Protein AF-A0A5C6ACJ6-F1 (afdb_monomer_lite)

Organism: NCBI:txid2528001

Sequence (221 aa):
MSLFIETIAVAALLLGWCGLSQVTPPEGSFVATVALGAVTLGAAMLMRQDRVVEANRRLHAGQWWGLDAALRRAATPFALGGGVALVIWSLARASVAAKLGGAGSLLVLLVVIAMAIKFVAETYLYAQIGGEASPRQTSAQQLVGPLAGWSKLRYVLGTFGGVILPLGAQLLAGGAKNIPAVVDAGPPAVLAVAALVCLVPGELLERWLFWRTGGATISPS

Secondary structure (DSSP, 8-state):
-HHHHHHHHHHHHHHHHHHHTSSSPPTTHHHHHHHHHHHHHHHHHHHHHHHHHHHHHHHHTT-S-SHHHHHHHHHHHHHHHHHHHHHHHHHHHHTTT---HHHHHHHHHHHHHHHHHHHHHHHHHHTTTTSSS-HHHHHHHHHHTTTHHHHHHHHHHHHIIIIIHHHHHHHHHH-BTTBPPPS-SHHHHHHHHHHHHHHHHHHHHHHHHHHHHTSTT----

Foldseek 3Di:
DLLVLLLQLLLQQLLLVVQVPDPDRDPPSVVSSVVSVVSNVVSVVVVVVVLVVVLVVLVVLQAPDDPLVVLLVVLLSQLNSLLNNLLVLLVVCLVVLHFSPPSNVVSLVSLQVSLVSNVVSLVVLLVCCPPDDGNSNLLNCCCVPVVVVLNVLLVVLSCQLRHVLSVVLVCQRPNDPPGDHPSRSVVSSVSSVVSSVSNVVSSVSVVVSRVVSSPPPDDDD

pLDDT: mean 75.85, std 16.39, range [31.0, 96.75]

Radius of gyration: 19.35 Å; chains: 1; bounding box: 50×35×58 Å

Structure (mmCIF, N/CA/C/O backbone):
data_AF-A0A5C6ACJ6-F1
#
_entry.id   AF-A0A5C6ACJ6-F1
#
loop_
_atom_site.group_PDB
_atom_site.id
_atom_site.type_symbol
_atom_site.label_atom_id
_atom_site.label_alt_id
_atom_site.label_comp_id
_atom_site.label_asym_id
_atom_site.label_entity_id
_atom_site.label_seq_id
_atom_site.pdbx_PDB_ins_code
_atom_site.Cartn_x
_atom_site.Cartn_y
_atom_site.Cartn_z
_atom_site.occupancy
_atom_site.B_iso_or_equiv
_atom_site.auth_seq_id
_atom_site.auth_comp_id
_atom_site.auth_asym_id
_atom_site.auth_atom_id
_atom_site.pdbx_PDB_model_num
ATOM 1 N N . MET A 1 1 ? 5.197 14.193 10.246 1.00 49.59 1 MET A N 1
ATOM 2 C CA . MET A 1 1 ? 6.564 14.222 9.685 1.00 49.59 1 MET A CA 1
ATOM 3 C C . MET A 1 1 ? 7.162 12.821 9.545 1.00 49.59 1 MET A C 1
ATOM 5 O O . MET A 1 1 ? 7.658 12.545 8.463 1.00 49.59 1 MET A O 1
ATOM 9 N N . SER A 1 2 ? 7.027 11.914 10.533 1.00 68.94 2 SER A N 1
ATOM 10 C CA . SER A 1 2 ? 7.600 10.550 10.444 1.00 68.94 2 SER A CA 1
ATOM 11 C C . SER A 1 2 ? 7.176 9.784 9.186 1.00 68.94 2 SER A C 1
ATOM 13 O O . SER A 1 2 ? 8.035 9.432 8.394 1.00 68.94 2 SER A O 1
ATOM 15 N N . LEU A 1 3 ? 5.872 9.625 8.905 1.00 67.44 3 LEU A N 1
ATOM 16 C CA . LEU A 1 3 ? 5.414 8.775 7.787 1.00 67.44 3 LEU A CA 1
ATOM 17 C C . LEU A 1 3 ? 6.021 9.134 6.431 1.00 67.44 3 LEU A C 1
ATOM 19 O O . LEU A 1 3 ? 6.271 8.255 5.615 1.00 67.44 3 LEU A O 1
ATOM 23 N N . PHE A 1 4 ? 6.199 10.422 6.167 1.00 65.69 4 PHE A N 1
ATOM 24 C CA . PHE A 1 4 ? 6.751 10.871 4.898 1.00 65.69 4 PHE A CA 1
ATOM 25 C C . PHE A 1 4 ? 8.206 10.409 4.748 1.00 65.69 4 PHE A C 1
ATOM 27 O O . PHE A 1 4 ? 8.556 9.804 3.740 1.00 65.69 4 PHE A O 1
ATOM 34 N N . ILE A 1 5 ? 9.011 10.589 5.801 1.00 70.75 5 ILE A N 1
ATOM 35 C CA . ILE A 1 5 ? 10.400 10.112 5.877 1.00 70.75 5 ILE A CA 1
ATOM 36 C C . ILE A 1 5 ? 10.441 8.584 5.760 1.00 70.75 5 ILE A C 1
ATOM 38 O O . ILE A 1 5 ? 11.224 8.033 4.995 1.00 70.75 5 ILE A O 1
ATOM 42 N N . GLU A 1 6 ? 9.547 7.907 6.473 1.00 69.69 6 GLU A N 1
ATOM 43 C CA . GLU A 1 6 ? 9.389 6.455 6.465 1.00 69.69 6 GLU A CA 1
ATOM 44 C C . GLU A 1 6 ? 9.089 5.892 5.072 1.00 69.69 6 GLU A C 1
ATOM 46 O O . GLU A 1 6 ? 9.702 4.922 4.630 1.00 69.69 6 GLU A O 1
ATOM 51 N N . THR A 1 7 ? 8.148 6.526 4.380 1.00 72.88 7 THR A N 1
ATOM 52 C CA . THR A 1 7 ? 7.715 6.163 3.030 1.00 72.88 7 THR A CA 1
ATOM 53 C C . THR A 1 7 ? 8.846 6.364 2.033 1.00 72.88 7 THR A C 1
ATOM 55 O O . THR A 1 7 ? 9.123 5.466 1.240 1.00 72.88 7 THR A O 1
ATOM 58 N N . ILE A 1 8 ? 9.522 7.519 2.095 1.00 72.25 8 ILE A N 1
ATOM 59 C CA . ILE A 1 8 ? 10.667 7.819 1.233 1.00 72.25 8 ILE A CA 1
ATOM 60 C C . ILE A 1 8 ? 11.764 6.790 1.453 1.00 72.25 8 ILE A C 1
ATOM 62 O O . ILE A 1 8 ? 12.249 6.222 0.486 1.00 72.25 8 ILE A O 1
ATOM 66 N N . ALA A 1 9 ? 12.122 6.504 2.701 1.00 72.81 9 ALA A N 1
ATOM 67 C CA . ALA A 1 9 ? 13.188 5.563 3.001 1.00 72.81 9 ALA A CA 1
ATOM 68 C C . ALA A 1 9 ? 12.894 4.145 2.505 1.00 72.81 9 ALA A C 1
ATOM 70 O O . ALA A 1 9 ? 13.763 3.517 1.907 1.00 72.81 9 ALA A O 1
ATOM 71 N N . VAL A 1 10 ? 11.664 3.653 2.693 1.00 76.06 10 VAL A N 1
ATOM 72 C CA . VAL A 1 10 ? 11.261 2.351 2.147 1.00 76.06 10 VAL A CA 1
ATOM 73 C C . VAL A 1 10 ? 11.320 2.363 0.620 1.00 76.06 10 VAL A C 1
ATOM 75 O O . VAL A 1 10 ? 11.885 1.443 0.034 1.00 76.06 10 VAL A O 1
ATOM 78 N N . ALA A 1 11 ? 10.788 3.402 -0.032 1.00 73.31 11 ALA A N 1
ATOM 79 C CA . ALA A 1 11 ? 10.830 3.508 -1.489 1.00 73.31 11 ALA A CA 1
ATOM 80 C C . ALA A 1 11 ? 12.273 3.502 -2.014 1.00 73.31 11 ALA A C 1
ATOM 82 O O . ALA A 1 11 ? 12.603 2.793 -2.963 1.00 73.31 11 ALA A O 1
ATOM 83 N N . ALA A 1 12 ? 13.138 4.260 -1.349 1.00 70.25 12 ALA A N 1
ATOM 84 C CA . ALA A 1 12 ? 14.539 4.401 -1.680 1.00 70.25 12 ALA A CA 1
ATOM 85 C C . ALA A 1 12 ? 15.281 3.054 -1.532 1.00 70.25 12 ALA A C 1
ATOM 87 O O . ALA A 1 12 ? 15.967 2.629 -2.463 1.00 70.25 12 ALA A O 1
ATOM 88 N N . LEU A 1 13 ? 15.074 2.324 -0.428 1.00 74.62 13 LEU A N 1
ATOM 89 C CA . LEU A 1 13 ? 15.644 0.984 -0.235 1.00 74.62 13 LEU A CA 1
ATOM 90 C C . LEU A 1 13 ? 15.214 0.006 -1.324 1.00 74.62 13 LEU A C 1
ATOM 92 O O . LEU A 1 13 ? 16.044 -0.714 -1.877 1.00 74.62 13 LEU A O 1
ATOM 96 N N . LEU A 1 14 ? 13.920 -0.018 -1.638 1.00 74.06 14 LEU A N 1
ATOM 97 C CA . LEU A 1 14 ? 13.376 -0.931 -2.635 1.00 74.06 14 LEU A CA 1
ATOM 98 C C . LEU A 1 14 ? 13.932 -0.632 -4.032 1.00 74.06 14 LEU A C 1
ATOM 100 O O . LEU A 1 14 ? 14.296 -1.559 -4.754 1.00 74.06 14 LEU A O 1
ATOM 104 N N . LEU A 1 15 ? 14.064 0.645 -4.396 1.00 72.31 15 LEU A N 1
ATOM 105 C CA . LEU A 1 15 ? 14.683 1.054 -5.659 1.00 72.31 15 LEU A CA 1
ATOM 106 C C . LEU A 1 15 ? 16.177 0.718 -5.707 1.00 72.31 15 LEU A C 1
ATOM 108 O O . LEU A 1 15 ? 16.647 0.225 -6.732 1.00 72.31 15 LEU A O 1
ATOM 112 N N . GLY A 1 16 ? 16.907 0.914 -4.604 1.00 67.56 16 GLY A N 1
ATOM 113 C CA . GLY A 1 16 ? 18.305 0.495 -4.480 1.00 67.56 16 GLY A CA 1
ATOM 114 C C . GLY A 1 16 ? 18.472 -1.010 -4.702 1.00 67.56 16 GLY A C 1
ATOM 115 O O . GLY A 1 16 ? 19.307 -1.430 -5.499 1.00 67.56 16 GLY A O 1
ATOM 116 N N . TRP A 1 17 ? 17.608 -1.825 -4.089 1.00 69.94 17 TRP A N 1
ATOM 117 C CA . TRP A 1 17 ? 17.588 -3.276 -4.294 1.00 69.94 17 TRP A CA 1
ATOM 118 C C . TRP A 1 17 ? 17.296 -3.664 -5.751 1.00 69.94 17 TRP A C 1
ATOM 120 O O . TRP A 1 17 ? 17.970 -4.525 -6.319 1.00 69.94 17 TRP A O 1
ATOM 130 N N . CYS A 1 18 ? 16.328 -3.000 -6.391 1.00 69.38 18 CYS A N 1
ATOM 131 C CA . CYS A 1 18 ? 16.023 -3.228 -7.805 1.00 69.38 18 CYS A CA 1
ATOM 132 C C . CYS A 1 18 ? 17.217 -2.875 -8.708 1.00 69.38 18 CYS A C 1
ATOM 134 O O . CYS A 1 18 ? 17.521 -3.624 -9.637 1.00 69.38 18 CYS A O 1
ATOM 136 N N . GLY A 1 19 ? 17.925 -1.781 -8.413 1.00 63.41 19 GLY A N 1
ATOM 137 C CA . GLY A 1 19 ? 19.128 -1.363 -9.138 1.00 63.41 19 GLY A CA 1
ATOM 138 C C . GLY A 1 19 ? 20.296 -2.347 -9.008 1.00 63.41 19 GLY A C 1
ATOM 139 O O . GLY A 1 19 ? 20.943 -2.648 -10.007 1.00 63.41 19 GLY A O 1
ATOM 140 N N . LEU A 1 20 ? 20.522 -2.907 -7.813 1.00 57.44 20 LEU A N 1
ATOM 141 C CA . LEU A 1 20 ? 21.555 -3.927 -7.566 1.00 57.44 20 LEU A CA 1
ATOM 142 C C . LEU A 1 20 ? 21.306 -5.248 -8.304 1.00 57.44 20 LEU A C 1
ATOM 144 O O . LEU A 1 20 ? 22.248 -5.980 -8.590 1.00 57.44 20 LEU A O 1
ATOM 148 N N . SER A 1 21 ? 20.046 -5.566 -8.606 1.00 53.50 21 SER A N 1
ATOM 149 C CA . SER A 1 21 ? 19.673 -6.808 -9.295 1.00 53.50 21 SER A CA 1
ATOM 150 C C . SER A 1 21 ? 19.926 -6.798 -10.813 1.00 53.50 21 SER A C 1
ATOM 152 O O . SER A 1 21 ? 19.669 -7.798 -11.483 1.00 53.50 21 SER A O 1
ATOM 154 N N . GLN A 1 22 ? 20.423 -5.689 -11.377 1.00 55.44 22 GLN A N 1
ATOM 155 C CA . GLN A 1 22 ? 20.778 -5.585 -12.797 1.00 55.44 22 GLN A CA 1
ATOM 156 C C . GLN A 1 22 ? 22.250 -5.976 -13.024 1.00 55.44 22 GLN A C 1
ATOM 158 O O . GLN A 1 22 ? 23.140 -5.498 -12.328 1.00 55.44 22 GLN A O 1
ATOM 163 N N . VAL A 1 23 ? 22.508 -6.822 -14.031 1.00 44.72 23 VAL A N 1
ATOM 164 C CA . VAL A 1 23 ? 23.835 -7.401 -14.359 1.00 44.72 23 VAL A CA 1
ATOM 165 C C . VAL A 1 23 ? 24.868 -6.343 -14.795 1.00 44.72 23 VAL A C 1
ATOM 167 O O . VAL A 1 23 ? 26.068 -6.565 -14.673 1.00 44.72 23 VAL A O 1
ATOM 170 N N . THR A 1 24 ? 24.418 -5.165 -15.230 1.00 42.91 24 THR A N 1
ATOM 171 C CA . THR A 1 24 ? 25.260 -3.985 -15.479 1.00 42.91 24 THR A CA 1
ATOM 172 C C . THR A 1 24 ? 24.673 -2.787 -14.740 1.00 42.91 24 THR A C 1
ATOM 174 O O . THR A 1 24 ? 23.746 -2.150 -15.251 1.00 42.91 24 THR A O 1
ATOM 177 N N . PRO A 1 25 ? 25.153 -2.477 -13.528 1.00 43.19 25 PRO A N 1
ATOM 178 C CA . PRO A 1 25 ? 24.750 -1.251 -12.870 1.00 43.19 25 PRO A CA 1
ATOM 179 C C . PRO A 1 25 ? 25.272 -0.031 -13.656 1.00 43.19 25 PRO A C 1
ATOM 181 O O . PRO A 1 25 ? 26.411 -0.071 -14.122 1.00 43.19 25 PRO A O 1
ATOM 184 N N . PRO A 1 26 ? 24.502 1.067 -13.773 1.00 44.88 26 PRO A N 1
ATOM 185 C CA . PRO A 1 26 ? 25.051 2.329 -14.256 1.00 44.88 26 PRO A CA 1
ATOM 186 C C . PRO A 1 26 ? 26.207 2.765 -13.340 1.00 44.88 26 PRO A C 1
ATOM 188 O O . PRO A 1 26 ? 26.147 2.559 -12.120 1.00 44.88 26 PRO A O 1
ATOM 191 N N . GLU A 1 27 ? 27.262 3.348 -13.915 1.00 38.84 27 GLU A N 1
ATOM 192 C CA . GLU A 1 27 ? 28.394 3.890 -13.155 1.00 38.84 27 GLU A CA 1
ATOM 193 C C . GLU A 1 27 ? 27.874 4.833 -12.049 1.00 38.84 27 GLU A C 1
ATOM 195 O O . GLU A 1 27 ? 27.122 5.768 -12.316 1.00 38.84 27 GLU A O 1
ATOM 200 N N . GLY A 1 28 ? 28.205 4.533 -10.784 1.00 44.12 28 GLY A N 1
ATOM 201 C CA . GLY A 1 28 ? 27.700 5.250 -9.597 1.00 44.12 28 GLY A CA 1
ATOM 202 C C . GLY A 1 28 ? 26.769 4.452 -8.666 1.00 44.12 28 GLY A C 1
ATOM 203 O O . GLY A 1 28 ? 26.441 4.919 -7.573 1.00 44.12 28 GLY A O 1
ATOM 204 N N . SER A 1 29 ? 26.381 3.228 -9.040 1.00 48.28 29 SER A N 1
ATOM 205 C CA . SER A 1 29 ? 25.423 2.395 -8.287 1.00 48.28 29 SER A CA 1
ATOM 206 C C . SER A 1 29 ? 25.838 2.035 -6.853 1.00 48.28 29 SER A C 1
ATOM 208 O O . SER A 1 29 ? 24.976 1.966 -5.979 1.00 48.28 29 SER A O 1
ATOM 210 N N . PHE A 1 30 ? 27.128 1.826 -6.568 1.00 42.62 30 PHE A N 1
ATOM 211 C CA . PHE A 1 30 ? 27.588 1.385 -5.246 1.00 42.62 30 PHE A CA 1
ATOM 212 C C . PHE A 1 30 ? 27.459 2.491 -4.191 1.00 42.62 30 PHE A C 1
ATOM 214 O O . PHE A 1 30 ? 26.901 2.266 -3.120 1.00 42.62 30 PHE A O 1
ATOM 221 N N . VAL A 1 31 ? 27.892 3.714 -4.516 1.00 46.53 31 VAL A N 1
ATOM 222 C CA . VAL A 1 31 ? 27.781 4.876 -3.616 1.00 46.53 31 VAL A CA 1
ATOM 223 C C . VAL A 1 31 ? 26.316 5.257 -3.412 1.00 46.53 31 VAL A C 1
ATOM 225 O O . VAL A 1 31 ? 25.907 5.511 -2.281 1.00 46.53 31 VAL A O 1
ATOM 228 N N . ALA A 1 32 ? 25.504 5.207 -4.475 1.00 43.62 32 ALA A N 1
ATOM 229 C CA . ALA A 1 32 ? 24.062 5.410 -4.372 1.00 43.62 32 ALA A CA 1
ATOM 230 C C . ALA A 1 32 ? 23.410 4.350 -3.470 1.00 43.62 32 ALA A C 1
ATOM 232 O O . ALA A 1 32 ? 22.617 4.698 -2.602 1.00 43.62 32 ALA A O 1
ATOM 233 N N . THR A 1 33 ? 23.795 3.078 -3.602 1.00 46.81 33 THR A N 1
ATOM 234 C CA . THR A 1 33 ? 23.284 1.975 -2.773 1.00 46.81 33 THR A CA 1
ATOM 235 C C . THR A 1 33 ? 23.684 2.116 -1.305 1.00 46.81 33 THR A C 1
ATOM 237 O O . THR A 1 33 ? 22.852 1.903 -0.427 1.00 46.81 33 THR A O 1
ATOM 240 N N . VAL A 1 34 ? 24.930 2.498 -1.013 1.00 44.88 34 VAL A N 1
ATOM 241 C CA . VAL A 1 34 ? 25.407 2.706 0.365 1.00 44.88 34 VAL A CA 1
ATOM 242 C C . VAL A 1 34 ? 24.736 3.927 0.998 1.00 44.88 34 VAL A C 1
ATOM 244 O O . VAL A 1 34 ? 24.276 3.846 2.138 1.00 44.88 34 VAL A O 1
ATOM 247 N N . ALA A 1 35 ? 24.598 5.031 0.258 1.00 48.00 35 ALA A N 1
ATOM 248 C CA . ALA A 1 35 ? 23.868 6.212 0.716 1.00 48.00 35 ALA A CA 1
ATOM 249 C C . ALA A 1 35 ? 22.383 5.894 0.963 1.00 48.00 35 ALA A C 1
ATOM 251 O O . ALA A 1 35 ? 21.828 6.277 1.992 1.00 48.00 35 ALA A O 1
ATOM 252 N N . LEU A 1 36 ? 21.760 5.117 0.073 1.00 51.50 36 LEU A N 1
ATOM 253 C CA . LEU A 1 36 ? 20.396 4.614 0.229 1.00 51.50 36 LEU A CA 1
ATOM 254 C C . LEU A 1 36 ? 20.267 3.703 1.452 1.00 51.50 36 LEU A C 1
ATOM 256 O O . LEU A 1 36 ? 19.351 3.886 2.250 1.00 51.50 36 LEU A O 1
ATOM 260 N N . GLY A 1 37 ? 21.206 2.781 1.663 1.00 45.66 37 GLY A N 1
ATOM 261 C CA . GLY A 1 37 ? 21.258 1.916 2.841 1.00 45.66 37 GLY A CA 1
ATOM 262 C C . GLY A 1 37 ? 21.365 2.705 4.147 1.00 45.66 37 GLY A C 1
ATOM 263 O O . GLY A 1 37 ? 20.612 2.437 5.080 1.00 45.66 37 GLY A O 1
ATOM 264 N N . ALA A 1 38 ? 22.222 3.729 4.199 1.00 49.03 38 ALA A N 1
ATOM 265 C CA . ALA A 1 38 ? 22.392 4.594 5.367 1.00 49.03 38 ALA A CA 1
ATOM 266 C C . ALA A 1 38 ? 21.152 5.462 5.651 1.00 49.03 38 ALA A C 1
ATOM 268 O O . ALA A 1 38 ? 20.702 5.532 6.796 1.00 49.03 38 ALA A O 1
ATOM 269 N N . VAL A 1 39 ? 20.547 6.060 4.615 1.00 52.03 39 VAL A N 1
ATOM 270 C CA . VAL A 1 39 ? 19.273 6.795 4.731 1.00 52.03 39 VAL A CA 1
ATOM 271 C C . VAL A 1 39 ? 18.162 5.867 5.217 1.00 52.03 39 VAL A C 1
ATOM 273 O O . VAL A 1 39 ? 17.355 6.257 6.062 1.00 52.03 39 VAL A O 1
ATOM 276 N N . THR A 1 40 ? 18.148 4.616 4.754 1.00 49.75 40 THR A N 1
ATOM 277 C CA . THR A 1 40 ? 17.135 3.652 5.182 1.00 49.75 40 THR A CA 1
ATOM 278 C C . THR A 1 40 ? 17.348 3.180 6.611 1.00 49.75 40 THR A C 1
ATOM 280 O O . THR A 1 40 ? 16.382 3.084 7.363 1.00 49.75 40 THR A O 1
ATOM 283 N N . LEU A 1 41 ? 18.590 2.925 7.023 1.00 49.00 41 LEU A N 1
ATOM 284 C CA . LEU A 1 41 ? 18.902 2.544 8.399 1.00 49.00 41 LEU A CA 1
ATOM 285 C C . LEU A 1 41 ? 18.558 3.687 9.367 1.00 49.00 41 LEU A C 1
ATOM 287 O O . LEU A 1 41 ? 17.925 3.453 10.395 1.00 49.00 41 LEU A O 1
ATOM 291 N N . GLY A 1 42 ? 18.886 4.928 8.992 1.00 47.47 42 GLY A N 1
ATOM 292 C CA . GLY A 1 42 ? 18.522 6.130 9.743 1.00 47.47 42 GLY A CA 1
ATOM 293 C C . GLY A 1 42 ? 17.008 6.312 9.855 1.00 47.47 42 GLY A C 1
ATOM 294 O O . GLY A 1 42 ? 16.483 6.523 10.947 1.00 47.47 42 GLY A O 1
ATOM 295 N N . ALA A 1 43 ? 16.272 6.136 8.758 1.00 49.66 43 ALA A N 1
ATOM 296 C CA . ALA A 1 43 ? 14.816 6.193 8.781 1.00 49.66 43 ALA A CA 1
ATOM 297 C C . ALA A 1 43 ? 14.183 5.033 9.564 1.00 49.66 43 ALA A C 1
ATOM 299 O O . ALA A 1 43 ? 13.215 5.256 10.281 1.00 49.66 43 ALA A O 1
ATOM 300 N N . ALA A 1 44 ? 14.733 3.817 9.500 1.00 51.19 44 ALA A N 1
ATOM 301 C CA . ALA A 1 44 ? 14.276 2.669 10.283 1.00 51.19 44 ALA A CA 1
ATOM 302 C C . ALA A 1 44 ? 14.521 2.853 11.794 1.00 51.19 44 ALA A C 1
ATOM 304 O O . ALA A 1 44 ? 13.718 2.413 12.621 1.00 51.19 44 ALA A O 1
ATOM 305 N N . MET A 1 45 ? 15.602 3.538 12.176 1.00 52.84 45 MET A N 1
ATOM 306 C CA . MET A 1 45 ? 15.854 3.926 13.566 1.00 52.84 45 MET A CA 1
ATOM 307 C C . MET A 1 45 ? 14.870 5.005 14.042 1.00 52.84 45 MET A C 1
ATOM 309 O O . MET A 1 45 ? 14.290 4.861 15.121 1.00 52.84 45 MET A O 1
ATOM 313 N N . LEU A 1 46 ? 14.596 6.018 13.212 1.00 52.84 46 LEU A N 1
ATOM 314 C CA . LEU A 1 46 ? 13.596 7.060 13.491 1.00 52.84 46 LEU A CA 1
ATOM 315 C C . LEU A 1 46 ? 12.169 6.484 13.575 1.00 52.84 46 LEU A C 1
ATOM 317 O O . LEU A 1 46 ? 11.440 6.779 14.521 1.00 52.84 46 LEU A O 1
ATOM 321 N N . MET A 1 47 ? 11.808 5.562 12.672 1.00 53.84 47 MET A N 1
ATOM 322 C CA . MET A 1 47 ? 10.576 4.758 12.727 1.00 53.84 47 MET A CA 1
ATOM 323 C C . MET A 1 47 ? 10.397 4.083 14.081 1.00 53.84 47 MET A C 1
ATOM 325 O O . MET A 1 47 ? 9.296 4.043 14.630 1.00 53.84 47 MET A O 1
ATOM 329 N N . ARG A 1 48 ? 11.468 3.473 14.598 1.00 59.28 48 ARG A N 1
ATOM 330 C CA . ARG A 1 48 ? 11.417 2.698 15.836 1.00 59.28 48 ARG A CA 1
ATOM 331 C C . ARG A 1 48 ? 11.168 3.607 17.037 1.00 59.28 48 ARG A C 1
ATOM 333 O O . ARG A 1 48 ? 10.366 3.243 17.892 1.00 59.28 48 ARG A O 1
ATOM 340 N N . GLN A 1 49 ? 11.788 4.785 17.074 1.00 53.09 49 GLN A N 1
ATOM 341 C CA . GLN A 1 49 ? 11.586 5.764 18.146 1.00 53.09 49 GLN A CA 1
ATOM 342 C C . GLN A 1 49 ? 10.180 6.385 18.115 1.00 53.09 49 GLN A C 1
ATOM 344 O O . GLN A 1 49 ? 9.486 6.361 19.134 1.00 53.09 49 GLN A O 1
ATOM 349 N N . ASP A 1 50 ? 9.694 6.826 16.951 1.00 55.38 50 ASP A N 1
ATOM 350 C CA . ASP A 1 50 ? 8.348 7.412 16.820 1.00 55.38 50 ASP A CA 1
ATOM 351 C C . ASP A 1 50 ? 7.227 6.388 17.078 1.00 55.38 50 ASP A C 1
ATOM 353 O O . ASP A 1 50 ? 6.134 6.717 17.561 1.00 55.38 50 ASP A O 1
ATOM 357 N N . ARG A 1 51 ? 7.483 5.101 16.811 1.00 61.91 51 ARG A N 1
ATOM 358 C CA . ARG A 1 51 ? 6.548 4.023 17.161 1.00 61.91 51 ARG A CA 1
ATOM 359 C C . ARG A 1 51 ? 6.385 3.866 18.666 1.00 61.91 51 ARG A C 1
ATOM 361 O O . ARG A 1 51 ? 5.244 3.722 19.098 1.00 61.91 51 ARG A O 1
ATOM 368 N N . VAL A 1 52 ? 7.471 3.944 19.435 1.00 57.94 52 VAL A N 1
ATOM 369 C CA . VAL A 1 52 ? 7.453 3.823 20.904 1.00 57.94 52 VAL A CA 1
ATOM 370 C C . VAL A 1 52 ? 6.728 5.009 21.545 1.00 57.94 52 VAL A C 1
ATOM 372 O O . VAL A 1 52 ? 5.835 4.811 22.368 1.00 57.94 52 VAL A O 1
ATOM 375 N N . VAL A 1 53 ? 7.033 6.237 21.117 1.00 55.28 53 VAL A N 1
ATOM 376 C CA . VAL A 1 53 ? 6.407 7.457 21.662 1.00 55.28 53 VAL A CA 1
ATOM 377 C C . VAL A 1 53 ? 4.898 7.476 21.409 1.00 55.28 53 VAL A C 1
ATOM 379 O O . VAL A 1 53 ? 4.099 7.790 22.294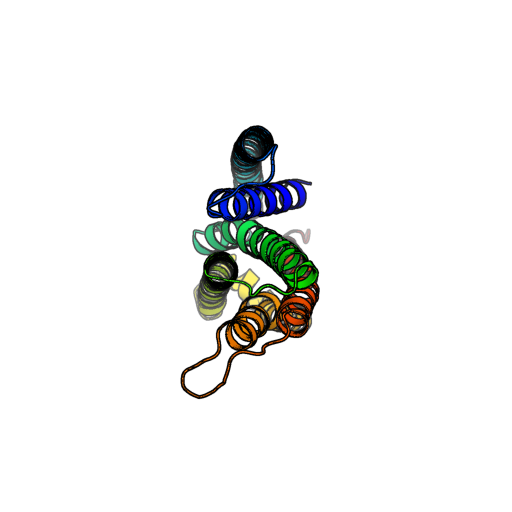 1.00 55.28 53 VAL A O 1
ATOM 382 N N . GLU A 1 54 ? 4.479 7.104 20.204 1.00 59.59 54 GLU A N 1
ATOM 383 C CA . GLU A 1 54 ? 3.069 7.153 19.832 1.00 59.59 54 GLU A CA 1
ATOM 384 C C . GLU A 1 54 ? 2.279 5.932 20.346 1.00 59.59 54 GLU A C 1
ATOM 386 O O . GLU A 1 54 ? 1.087 6.058 20.616 1.00 59.59 54 GLU A O 1
ATOM 391 N N . ALA A 1 55 ? 2.925 4.776 20.556 1.00 57.41 55 ALA A N 1
ATOM 392 C CA . ALA A 1 55 ? 2.320 3.649 21.275 1.00 57.41 55 ALA A CA 1
ATOM 393 C C . ALA A 1 55 ? 1.975 4.036 22.722 1.00 57.41 55 ALA A C 1
ATOM 395 O O . ALA A 1 55 ? 0.850 3.797 23.159 1.00 57.41 55 ALA A O 1
ATOM 396 N N . ASN A 1 56 ? 2.886 4.727 23.416 1.00 54.12 56 ASN A N 1
ATOM 397 C CA . ASN A 1 56 ? 2.630 5.238 24.764 1.00 54.12 56 ASN A CA 1
ATOM 398 C C . ASN A 1 56 ? 1.478 6.257 24.782 1.00 54.12 56 ASN A C 1
ATOM 400 O O . ASN A 1 56 ? 0.566 6.127 25.592 1.00 54.12 56 ASN A O 1
ATOM 404 N N . ARG A 1 57 ? 1.423 7.214 23.840 1.00 56.09 57 ARG A N 1
ATOM 405 C CA . ARG A 1 57 ? 0.274 8.143 23.738 1.00 56.09 57 ARG A CA 1
ATOM 406 C C . ARG A 1 57 ? -1.066 7.435 23.520 1.00 56.09 57 ARG A C 1
ATOM 408 O O . ARG A 1 57 ? -2.068 7.849 24.093 1.00 56.09 57 ARG A O 1
ATOM 415 N N . ARG A 1 58 ? -1.100 6.386 22.694 1.00 56.19 58 ARG A N 1
ATOM 416 C CA . ARG A 1 58 ? -2.337 5.653 22.365 1.00 56.19 58 ARG A CA 1
ATOM 417 C C . ARG A 1 58 ? -2.831 4.775 23.514 1.00 56.19 58 ARG A C 1
ATOM 419 O O . ARG A 1 58 ? -4.042 4.662 23.687 1.00 56.19 58 ARG A O 1
ATOM 426 N N . LEU A 1 59 ? -1.916 4.211 24.307 1.00 49.50 59 LEU A N 1
ATOM 427 C CA . LEU A 1 59 ? -2.241 3.492 25.543 1.00 49.50 59 LEU A CA 1
ATOM 428 C C . LEU A 1 59 ? -2.920 4.414 26.565 1.00 49.50 59 LEU A C 1
ATOM 430 O O . LEU A 1 59 ? -3.903 4.019 27.181 1.00 49.50 59 LEU A O 1
ATOM 434 N N . HIS A 1 60 ? -2.461 5.662 26.685 1.00 45.78 60 HIS A N 1
ATOM 435 C CA . HIS A 1 60 ? -3.057 6.638 27.604 1.00 45.78 60 HIS A CA 1
ATOM 436 C C . HIS A 1 60 ? -4.390 7.234 27.120 1.00 45.78 60 HIS A C 1
ATOM 438 O O . HIS A 1 60 ? -5.160 7.725 27.936 1.00 45.78 60 HIS A O 1
ATOM 444 N N . ALA A 1 61 ? -4.684 7.180 25.818 1.00 52.16 61 ALA A N 1
ATOM 445 C CA . ALA A 1 61 ? -5.895 7.760 25.231 1.00 52.16 61 ALA A CA 1
ATOM 446 C C . ALA A 1 61 ? -7.046 6.752 25.017 1.00 52.16 61 ALA A C 1
ATOM 448 O O . ALA A 1 61 ? -8.075 7.121 24.456 1.00 52.16 61 ALA A O 1
ATOM 449 N N . GLY A 1 62 ? -6.886 5.483 25.420 1.00 53.22 62 GLY A N 1
ATOM 450 C CA . GLY A 1 62 ? -7.935 4.465 25.280 1.00 53.22 62 GLY A CA 1
ATOM 451 C C . GLY A 1 62 ? -8.371 4.219 23.828 1.00 53.22 62 GLY A C 1
ATOM 452 O O . GLY A 1 62 ? -9.554 4.036 23.575 1.00 53.22 62 GLY A O 1
ATOM 453 N N . GLN A 1 63 ? -7.449 4.265 22.860 1.00 64.00 63 GLN A N 1
ATOM 454 C CA . GLN A 1 63 ? -7.768 4.161 21.422 1.00 64.00 63 GLN A CA 1
ATOM 455 C C . GLN A 1 63 ? -7.764 2.712 20.898 1.00 64.00 63 GLN A C 1
ATOM 457 O O . GLN A 1 63 ? -7.552 1.771 21.650 1.00 64.00 63 GLN A O 1
ATOM 462 N N . TRP A 1 64 ? -7.959 2.493 19.593 1.00 67.38 64 TRP A N 1
ATOM 463 C CA . TRP A 1 64 ? -7.701 1.193 18.961 1.00 67.38 64 TRP A CA 1
ATOM 464 C C . TRP A 1 64 ? -6.217 0.797 19.127 1.00 67.38 64 TRP A C 1
ATOM 466 O O . TRP A 1 64 ? -5.337 1.264 18.407 1.00 67.38 64 TRP A O 1
ATOM 476 N N . TRP A 1 65 ? -5.923 -0.054 20.111 1.00 66.94 65 TRP A N 1
ATOM 477 C CA . TRP A 1 65 ? -4.580 -0.557 20.422 1.00 66.94 65 TRP A CA 1
ATOM 478 C C . TRP A 1 65 ? -4.552 -2.084 20.334 1.00 66.94 65 TRP A C 1
ATOM 480 O O . TRP A 1 65 ? -5.551 -2.736 20.633 1.00 66.94 65 TRP A O 1
ATOM 490 N N . GLY A 1 66 ? -3.427 -2.677 19.924 1.00 69.81 66 GLY A N 1
ATOM 491 C CA . GLY A 1 66 ? -3.326 -4.122 19.701 1.00 69.81 66 GLY A CA 1
ATOM 492 C C . GLY A 1 66 ? -2.284 -4.520 18.663 1.00 69.81 66 GLY A C 1
ATOM 493 O O . GLY A 1 66 ? -1.666 -3.663 18.026 1.00 69.81 66 GLY A O 1
ATOM 494 N N . LEU A 1 67 ? -2.105 -5.833 18.490 1.00 73.00 67 LEU A N 1
ATOM 495 C CA . LEU A 1 67 ? -1.233 -6.401 17.458 1.00 73.00 67 LEU A CA 1
ATOM 496 C C . LEU A 1 67 ? -1.706 -6.003 16.053 1.00 73.00 67 LEU A C 1
ATOM 498 O O . LEU A 1 67 ? -0.897 -5.625 15.218 1.00 73.00 67 LEU A O 1
ATOM 502 N N . ASP A 1 68 ? -3.012 -6.015 15.811 1.00 76.88 68 ASP A N 1
ATOM 503 C CA . ASP A 1 68 ? -3.667 -5.588 14.574 1.00 76.88 68 ASP A CA 1
ATOM 504 C C . ASP A 1 68 ? -3.398 -4.108 14.249 1.00 76.88 68 ASP A C 1
ATOM 506 O O . ASP A 1 68 ? -2.949 -3.784 13.147 1.00 76.88 68 ASP A O 1
ATOM 510 N N . ALA A 1 69 ? -3.568 -3.209 15.223 1.00 75.88 69 ALA A N 1
ATOM 511 C CA . ALA A 1 69 ? -3.250 -1.790 15.058 1.00 75.88 69 ALA A CA 1
ATOM 512 C C . ALA A 1 69 ? -1.745 -1.555 14.808 1.00 75.88 69 ALA A C 1
ATOM 514 O O . ALA A 1 69 ? -1.366 -0.703 13.996 1.00 75.88 69 ALA A O 1
ATOM 515 N N . ALA A 1 70 ? -0.875 -2.321 15.479 1.00 74.94 70 ALA A N 1
ATOM 516 C CA . ALA A 1 70 ? 0.574 -2.252 15.299 1.00 74.94 70 ALA A CA 1
ATOM 517 C C . ALA A 1 70 ? 1.008 -2.755 13.914 1.00 74.94 70 ALA A C 1
ATOM 519 O O . ALA A 1 70 ? 1.775 -2.072 13.232 1.00 74.94 70 ALA A O 1
ATOM 520 N N . LEU A 1 71 ? 0.482 -3.903 13.476 1.00 77.12 71 LEU A N 1
ATOM 521 C CA . LEU A 1 71 ? 0.729 -4.477 12.153 1.00 77.12 71 LEU A CA 1
ATOM 522 C C . LEU A 1 71 ? 0.270 -3.528 11.051 1.00 77.12 71 LEU A C 1
ATOM 524 O O . LEU A 1 71 ? 1.025 -3.255 10.121 1.00 77.12 71 LEU A O 1
ATOM 528 N N . ARG A 1 72 ? -0.926 -2.952 11.187 1.00 84.25 72 ARG A N 1
ATOM 529 C CA . ARG A 1 72 ? -1.461 -1.989 10.223 1.00 84.25 72 ARG A CA 1
ATOM 530 C C . ARG A 1 72 ? -0.577 -0.750 10.095 1.00 84.25 72 ARG A C 1
ATOM 532 O O . ARG A 1 72 ? -0.238 -0.349 8.983 1.00 84.25 72 ARG A O 1
ATOM 539 N N . ARG A 1 73 ? -0.146 -0.180 11.227 1.00 80.19 73 ARG A N 1
ATOM 540 C CA . ARG A 1 73 ? 0.763 0.977 11.254 1.00 80.19 73 ARG A CA 1
ATOM 541 C C . ARG A 1 73 ? 2.130 0.644 10.662 1.00 80.19 73 ARG A C 1
ATOM 543 O O . ARG A 1 73 ? 2.691 1.474 9.954 1.00 80.19 73 ARG A O 1
ATOM 550 N N . ALA A 1 74 ? 2.657 -0.545 10.952 1.00 78.94 74 ALA A N 1
ATOM 551 C CA . ALA A 1 74 ? 3.917 -1.009 10.391 1.00 78.94 74 ALA A CA 1
ATOM 552 C C . ALA A 1 74 ? 3.815 -1.230 8.878 1.00 78.94 74 ALA A C 1
ATOM 554 O O . ALA A 1 74 ? 4.764 -0.904 8.179 1.00 78.94 74 ALA A O 1
ATOM 555 N N . ALA A 1 75 ? 2.675 -1.717 8.380 1.00 84.75 75 ALA A N 1
ATOM 556 C CA . ALA A 1 75 ? 2.432 -1.984 6.966 1.00 84.75 75 ALA A CA 1
ATOM 557 C C . ALA A 1 75 ? 2.233 -0.715 6.117 1.00 84.75 75 ALA A C 1
ATOM 559 O O . ALA A 1 75 ? 2.602 -0.717 4.947 1.00 84.75 75 ALA A O 1
ATOM 560 N N . THR A 1 76 ? 1.707 0.385 6.676 1.00 87.94 76 THR A N 1
ATOM 561 C CA . THR A 1 76 ? 1.495 1.652 5.942 1.00 87.94 76 THR A CA 1
ATOM 562 C C . THR A 1 76 ? 2.726 2.161 5.171 1.00 87.94 76 THR A C 1
ATOM 564 O O . THR A 1 76 ? 2.588 2.425 3.977 1.00 87.94 76 THR A O 1
ATOM 567 N N . PRO A 1 77 ? 3.922 2.321 5.774 1.00 82.69 77 PRO A N 1
ATOM 568 C CA . PRO A 1 77 ? 5.092 2.787 5.030 1.00 82.69 77 PRO A CA 1
ATOM 569 C C . PRO A 1 77 ? 5.557 1.793 3.959 1.00 82.69 77 PRO A C 1
ATOM 571 O O . PRO A 1 77 ? 6.119 2.223 2.959 1.00 82.69 77 PRO A O 1
ATOM 574 N N . PHE A 1 78 ? 5.284 0.492 4.111 1.00 84.44 78 PHE A N 1
ATOM 575 C CA . PHE A 1 78 ? 5.553 -0.496 3.061 1.00 84.44 78 PHE A CA 1
ATOM 576 C C . PHE A 1 78 ? 4.556 -0.408 1.908 1.00 84.44 78 PHE A C 1
ATOM 578 O O . PHE A 1 78 ? 4.970 -0.490 0.758 1.00 84.44 78 PHE A O 1
ATOM 585 N N . ALA A 1 79 ? 3.273 -0.173 2.190 1.00 88.81 79 ALA A N 1
ATOM 586 C CA . ALA A 1 79 ? 2.270 0.050 1.153 1.00 88.81 79 ALA A CA 1
ATOM 587 C C . ALA A 1 79 ? 2.584 1.326 0.353 1.00 88.81 79 ALA A C 1
ATOM 589 O O . ALA A 1 79 ? 2.715 1.277 -0.869 1.00 88.81 79 ALA A O 1
ATOM 590 N N . LEU A 1 80 ? 2.786 2.456 1.040 1.00 86.88 80 LEU A N 1
ATOM 591 C CA . LEU A 1 80 ? 3.095 3.735 0.396 1.00 86.88 80 LEU A CA 1
ATOM 592 C C . LEU A 1 80 ? 4.472 3.727 -0.275 1.00 86.88 80 LEU A C 1
ATOM 594 O O . LEU A 1 80 ? 4.589 4.109 -1.436 1.00 86.88 80 LEU A O 1
ATOM 598 N N . GLY A 1 81 ? 5.510 3.279 0.432 1.00 80.56 81 GLY A N 1
ATOM 599 C CA . GLY A 1 81 ? 6.878 3.258 -0.083 1.00 80.56 81 GLY A CA 1
ATOM 600 C C . GLY A 1 81 ? 7.035 2.267 -1.232 1.00 80.56 81 GLY A C 1
ATOM 601 O O . GLY A 1 81 ? 7.644 2.594 -2.248 1.00 80.56 81 GLY A O 1
ATOM 602 N N . GLY A 1 82 ? 6.408 1.093 -1.122 1.00 85.00 82 GLY A N 1
ATOM 603 C CA . GLY A 1 82 ? 6.320 0.120 -2.207 1.00 85.00 82 GLY A CA 1
ATOM 604 C C . GLY A 1 82 ? 5.566 0.664 -3.420 1.00 85.00 82 GLY A C 1
ATOM 605 O O . GLY A 1 82 ? 6.028 0.484 -4.542 1.00 85.00 82 GLY A O 1
ATOM 606 N N . GLY A 1 83 ? 4.463 1.392 -3.213 1.00 87.56 83 GLY A N 1
ATOM 607 C CA . GLY A 1 83 ? 3.714 2.040 -4.293 1.00 87.56 83 GLY A CA 1
ATOM 608 C C . GLY A 1 83 ? 4.537 3.103 -5.025 1.00 87.56 83 GLY A C 1
ATOM 609 O O . GLY A 1 83 ? 4.572 3.119 -6.254 1.00 87.56 83 GLY A O 1
ATOM 610 N N . VAL A 1 84 ? 5.259 3.952 -4.286 1.00 86.25 84 VAL A N 1
ATOM 611 C CA . VAL A 1 84 ? 6.171 4.956 -4.862 1.00 86.25 84 VAL A CA 1
ATOM 612 C C . VAL A 1 84 ? 7.310 4.286 -5.635 1.00 86.25 84 VAL A C 1
ATOM 614 O O . VAL A 1 84 ? 7.574 4.662 -6.778 1.00 86.25 84 VAL A O 1
ATOM 617 N N . ALA A 1 85 ? 7.952 3.267 -5.054 1.00 82.69 85 ALA A N 1
ATOM 618 C CA . ALA A 1 85 ? 9.006 2.506 -5.724 1.00 82.69 85 ALA A CA 1
ATOM 619 C C . ALA A 1 85 ? 8.495 1.833 -7.004 1.00 82.69 85 ALA A C 1
ATOM 621 O O . ALA A 1 85 ? 9.160 1.903 -8.035 1.00 82.69 85 ALA A O 1
ATOM 622 N N . LEU A 1 86 ? 7.298 1.240 -6.967 1.00 88.75 86 LEU A N 1
ATOM 623 C CA . LEU A 1 86 ? 6.665 0.631 -8.133 1.00 88.75 86 LEU A CA 1
ATOM 624 C C . LEU A 1 86 ? 6.426 1.658 -9.241 1.00 88.75 86 LEU A C 1
ATOM 626 O O . LEU A 1 86 ? 6.755 1.372 -10.388 1.00 88.75 86 LEU A O 1
ATOM 630 N N . VAL A 1 87 ? 5.906 2.848 -8.929 1.00 86.88 87 VAL A N 1
ATOM 631 C CA . VAL A 1 87 ? 5.708 3.917 -9.924 1.00 86.88 87 VAL A CA 1
ATOM 632 C C . VAL A 1 87 ? 7.027 4.338 -10.557 1.00 86.88 87 VAL A C 1
ATOM 634 O O . VAL A 1 87 ? 7.143 4.329 -11.781 1.00 86.88 87 VAL A O 1
ATOM 637 N N . ILE A 1 88 ? 8.027 4.669 -9.737 1.00 83.69 88 ILE A N 1
ATOM 638 C CA . ILE A 1 88 ? 9.333 5.131 -10.221 1.00 83.69 88 ILE A CA 1
ATOM 639 C C . ILE A 1 88 ? 9.987 4.052 -11.086 1.00 83.69 88 ILE A C 1
ATOM 641 O O . ILE A 1 88 ? 10.446 4.344 -12.188 1.00 83.69 88 ILE A O 1
ATOM 645 N N . TRP A 1 89 ? 9.970 2.797 -10.629 1.00 85.38 89 TRP A N 1
ATOM 646 C CA . TRP A 1 89 ? 10.496 1.668 -11.389 1.00 85.38 89 TRP A CA 1
ATOM 647 C C . TRP A 1 89 ? 9.754 1.479 -12.713 1.00 85.38 89 TRP A C 1
ATOM 649 O O . TRP A 1 89 ? 10.383 1.350 -13.760 1.00 85.38 89 TRP A O 1
ATOM 659 N N . SER A 1 90 ? 8.421 1.506 -12.693 1.00 85.81 90 SER A N 1
ATOM 660 C CA . SER A 1 90 ? 7.601 1.321 -13.895 1.00 85.81 90 SER A CA 1
ATOM 661 C C . SER A 1 90 ? 7.872 2.405 -14.936 1.00 85.81 90 SER A C 1
ATOM 663 O O . SER A 1 90 ? 8.058 2.087 -16.107 1.00 85.81 90 SER A O 1
ATOM 665 N N . LEU A 1 91 ? 7.952 3.671 -14.513 1.00 81.88 91 LEU A N 1
ATOM 666 C CA . LEU A 1 91 ? 8.257 4.798 -15.397 1.00 81.88 91 LEU A CA 1
ATOM 667 C C . LEU A 1 91 ? 9.687 4.723 -15.947 1.00 81.88 91 LEU A C 1
ATOM 669 O O . LEU A 1 91 ? 9.889 4.929 -17.141 1.00 81.88 91 LEU A O 1
ATOM 673 N N . ALA A 1 92 ? 10.665 4.372 -15.107 1.00 81.75 92 ALA A N 1
ATOM 674 C CA . ALA A 1 92 ? 12.055 4.205 -15.529 1.00 81.75 92 ALA A CA 1
ATOM 675 C C . ALA A 1 92 ? 12.233 3.052 -16.527 1.00 81.75 92 ALA A C 1
ATOM 677 O O . ALA A 1 92 ? 13.083 3.113 -17.407 1.00 81.75 92 ALA A O 1
ATOM 678 N N . ARG A 1 93 ? 11.435 1.986 -16.409 1.00 83.69 93 ARG A N 1
ATOM 679 C CA . ARG A 1 93 ? 11.432 0.880 -17.375 1.00 83.69 93 ARG A CA 1
ATOM 680 C C . ARG A 1 93 ? 10.703 1.263 -18.662 1.00 83.69 93 ARG A C 1
ATOM 682 O O . ARG A 1 93 ? 11.196 0.951 -19.744 1.00 83.69 93 ARG A O 1
ATOM 689 N N . ALA A 1 94 ? 9.595 1.994 -18.557 1.00 83.69 94 ALA A N 1
ATOM 690 C CA . ALA A 1 94 ? 8.856 2.492 -19.711 1.00 83.69 94 ALA A CA 1
ATOM 691 C C . ALA A 1 94 ? 9.674 3.469 -20.570 1.00 83.69 94 ALA A C 1
ATOM 693 O O . ALA A 1 94 ? 9.614 3.382 -21.794 1.00 83.69 94 ALA A O 1
ATOM 694 N N . SER A 1 95 ? 10.494 4.336 -19.963 1.00 79.69 95 SER A N 1
ATOM 695 C CA . SER A 1 95 ? 11.335 5.294 -20.702 1.00 79.69 95 SER A CA 1
ATOM 696 C C . SER A 1 95 ? 12.405 4.637 -21.580 1.00 79.69 95 SER A C 1
ATOM 698 O O . SER A 1 95 ? 12.864 5.247 -22.541 1.00 79.69 95 SER A O 1
ATOM 700 N N . VAL A 1 96 ? 12.772 3.388 -21.285 1.00 83.81 96 VAL A N 1
ATOM 701 C CA . VAL A 1 96 ? 13.699 2.571 -22.085 1.00 83.81 96 VAL A CA 1
ATOM 702 C C . VAL A 1 96 ? 12.987 1.424 -22.813 1.00 83.81 96 VAL A C 1
ATOM 704 O O . VAL A 1 96 ? 13.628 0.451 -23.204 1.00 83.81 96 VAL A O 1
ATOM 707 N N . ALA A 1 97 ? 11.657 1.513 -22.967 1.00 83.31 97 ALA A N 1
ATOM 708 C CA . ALA A 1 97 ? 10.803 0.515 -23.621 1.00 83.31 97 ALA A CA 1
ATOM 709 C C . ALA A 1 97 ? 11.002 -0.921 -23.097 1.00 83.31 97 ALA A C 1
ATOM 711 O O . ALA A 1 97 ? 10.886 -1.904 -23.831 1.00 83.31 97 ALA A O 1
ATOM 712 N N . ALA A 1 98 ? 11.313 -1.056 -21.809 1.00 81.19 98 ALA A N 1
ATOM 713 C CA . ALA A 1 98 ? 11.616 -2.333 -21.195 1.00 81.19 98 ALA A CA 1
ATOM 714 C C . ALA A 1 98 ? 10.496 -2.779 -20.248 1.00 81.19 98 ALA A C 1
ATOM 716 O O . ALA A 1 98 ? 9.870 -1.983 -19.552 1.00 81.19 98 ALA A O 1
ATOM 717 N N . LYS A 1 99 ? 10.259 -4.092 -20.178 1.00 80.56 99 LYS A N 1
ATOM 718 C CA . LYS A 1 99 ? 9.249 -4.677 -19.280 1.00 80.56 99 LYS A CA 1
ATOM 719 C C . LYS A 1 99 ? 9.630 -4.505 -17.807 1.00 80.56 99 LYS A C 1
ATOM 721 O O . LYS A 1 99 ? 10.816 -4.415 -17.480 1.00 80.56 99 LYS A O 1
ATOM 726 N N . LEU A 1 100 ? 8.639 -4.571 -16.913 1.00 77.38 100 LEU A N 1
ATOM 727 C CA . LEU A 1 100 ? 8.816 -4.498 -15.451 1.00 77.38 100 LEU A CA 1
ATOM 728 C C . LEU A 1 100 ? 9.854 -5.490 -14.898 1.00 77.38 100 LEU A C 1
ATOM 730 O O . LEU A 1 100 ? 10.613 -5.144 -13.989 1.00 77.38 100 LEU A O 1
ATOM 734 N N . GLY A 1 101 ? 9.900 -6.700 -15.466 1.00 82.75 101 GLY A N 1
ATOM 735 C CA . GLY A 1 101 ? 10.790 -7.776 -15.031 1.00 82.75 101 GLY A CA 1
ATOM 736 C C . GLY A 1 101 ? 10.470 -8.297 -13.624 1.00 82.75 101 GLY A C 1
ATOM 737 O O . GLY A 1 101 ? 9.508 -7.868 -12.988 1.00 82.75 101 GLY A O 1
ATOM 738 N N . GLY A 1 102 ? 11.301 -9.218 -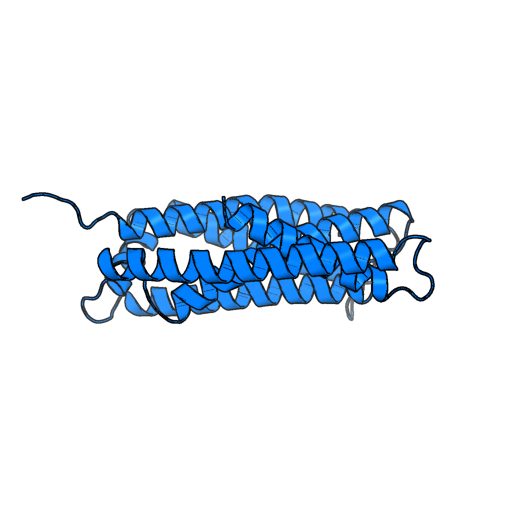13.125 1.00 78.75 102 GLY A N 1
ATOM 739 C CA . GLY A 1 102 ? 11.102 -9.838 -11.808 1.00 78.75 102 GLY A CA 1
ATOM 740 C C . GLY A 1 102 ? 11.117 -8.835 -10.649 1.00 78.75 102 GLY A C 1
ATOM 741 O O . GLY A 1 102 ? 10.323 -8.964 -9.722 1.00 78.75 102 GLY A O 1
ATOM 742 N N . ALA A 1 103 ? 11.944 -7.788 -10.737 1.00 78.62 103 ALA A N 1
ATOM 743 C CA . ALA A 1 103 ? 11.974 -6.705 -9.753 1.00 78.62 103 ALA A CA 1
ATOM 744 C C . ALA A 1 103 ? 10.613 -5.994 -9.634 1.00 78.62 103 ALA A C 1
ATOM 746 O O . ALA A 1 103 ? 10.105 -5.817 -8.529 1.00 78.62 103 ALA A O 1
ATOM 747 N N . GLY A 1 104 ? 9.967 -5.673 -10.763 1.00 82.94 104 GLY A N 1
ATOM 748 C CA . GLY A 1 104 ? 8.627 -5.084 -10.758 1.00 82.94 104 GLY A CA 1
ATOM 749 C C . GLY A 1 104 ? 7.574 -6.007 -10.137 1.00 82.94 104 GLY A C 1
ATOM 750 O O . GLY A 1 104 ? 6.740 -5.550 -9.360 1.00 82.94 104 GLY A O 1
ATOM 751 N N . SER A 1 105 ? 7.659 -7.315 -10.393 1.00 83.44 105 SER A N 1
ATOM 752 C CA . SER A 1 105 ? 6.758 -8.308 -9.788 1.00 83.44 105 SER A CA 1
ATOM 753 C C . SER A 1 105 ? 6.920 -8.414 -8.271 1.00 83.44 105 SER A C 1
ATOM 755 O O . SER A 1 105 ? 5.924 -8.529 -7.559 1.00 83.44 105 SER A O 1
ATOM 757 N N . LEU A 1 106 ? 8.152 -8.324 -7.763 1.00 80.75 106 LEU A N 1
ATOM 758 C CA . LEU A 1 106 ? 8.420 -8.295 -6.322 1.00 80.75 106 LEU A CA 1
ATOM 759 C C . LEU A 1 106 ? 7.880 -7.019 -5.664 1.00 80.75 106 LEU A C 1
ATOM 761 O O . LEU A 1 106 ? 7.319 -7.096 -4.573 1.00 80.75 106 LEU A O 1
ATOM 765 N N . LEU A 1 107 ? 7.992 -5.865 -6.332 1.00 84.06 107 LEU A N 1
ATOM 766 C CA . LEU A 1 107 ? 7.403 -4.610 -5.852 1.00 84.06 107 LEU A CA 1
ATOM 767 C C . LEU A 1 107 ? 5.874 -4.702 -5.772 1.00 84.06 107 LEU A C 1
ATOM 769 O O . LEU A 1 107 ? 5.296 -4.342 -4.748 1.00 84.06 107 LEU A O 1
ATOM 773 N N . VAL A 1 108 ? 5.221 -5.240 -6.810 1.00 90.06 108 VAL A N 1
ATOM 774 C CA . VAL A 1 108 ? 3.768 -5.485 -6.802 1.00 90.06 108 VAL A CA 1
ATOM 775 C C . VAL A 1 108 ? 3.385 -6.417 -5.654 1.00 90.06 108 VAL A C 1
ATOM 777 O O . VAL A 1 108 ? 2.479 -6.100 -4.885 1.00 90.06 108 VAL A O 1
ATOM 780 N N . LEU A 1 109 ? 4.097 -7.536 -5.497 1.00 87.19 109 LEU A N 1
ATOM 781 C CA . LEU A 1 109 ? 3.838 -8.498 -4.430 1.00 87.19 109 LEU A CA 1
ATOM 782 C C . LEU A 1 109 ? 3.969 -7.859 -3.040 1.00 87.19 109 LEU A C 1
ATOM 784 O O . LEU A 1 109 ? 3.111 -8.074 -2.188 1.00 87.19 109 LEU A O 1
ATOM 788 N N . LEU A 1 110 ? 5.002 -7.043 -2.816 1.00 85.69 110 LEU A N 1
ATOM 789 C CA . LEU A 1 110 ? 5.214 -6.348 -1.547 1.00 85.69 110 LEU A CA 1
ATOM 790 C C . LEU A 1 110 ? 4.062 -5.393 -1.217 1.00 85.69 110 LEU A C 1
ATOM 792 O O . LEU A 1 110 ? 3.573 -5.407 -0.087 1.00 85.69 110 LEU A O 1
ATOM 796 N N . VAL A 1 111 ? 3.605 -4.597 -2.191 1.00 90.88 111 VAL A N 1
ATOM 797 C CA . VAL A 1 111 ? 2.465 -3.682 -2.004 1.00 90.88 111 VAL A CA 1
ATOM 798 C C . VAL A 1 111 ? 1.200 -4.471 -1.663 1.00 90.88 111 VAL A C 1
ATOM 800 O O . VAL A 1 111 ? 0.523 -4.151 -0.685 1.00 90.88 111 VAL A O 1
ATOM 803 N N . VAL A 1 112 ? 0.926 -5.551 -2.399 1.00 93.44 112 VAL A N 1
ATOM 804 C CA . VAL A 1 112 ? -0.243 -6.413 -2.167 1.00 93.44 112 VAL A CA 1
ATOM 805 C C . VAL A 1 112 ? -0.191 -7.065 -0.783 1.00 93.44 112 VAL A C 1
ATOM 807 O O . VAL A 1 112 ? -1.195 -7.059 -0.075 1.00 93.44 112 VAL A O 1
ATOM 810 N N . ILE A 1 113 ? 0.967 -7.582 -0.355 1.00 87.50 113 ILE A N 1
ATOM 811 C CA . ILE A 1 113 ? 1.143 -8.178 0.980 1.00 87.50 113 ILE A CA 1
ATOM 812 C C . ILE A 1 113 ? 0.932 -7.130 2.074 1.00 87.50 113 ILE A C 1
ATOM 814 O O . ILE A 1 113 ? 0.203 -7.387 3.034 1.00 87.50 113 ILE A O 1
ATOM 818 N N . ALA A 1 114 ? 1.527 -5.941 1.935 1.00 88.56 114 ALA A N 1
ATOM 819 C CA . ALA A 1 114 ? 1.350 -4.862 2.903 1.00 88.56 114 ALA A CA 1
ATOM 820 C C . ALA A 1 114 ? -0.136 -4.500 3.054 1.00 88.56 114 ALA A C 1
ATOM 822 O O . ALA A 1 114 ? -0.633 -4.345 4.169 1.00 88.56 114 ALA A O 1
ATOM 823 N N . MET A 1 115 ? -0.872 -4.446 1.946 1.00 93.88 115 MET A N 1
ATOM 824 C CA . MET A 1 115 ? -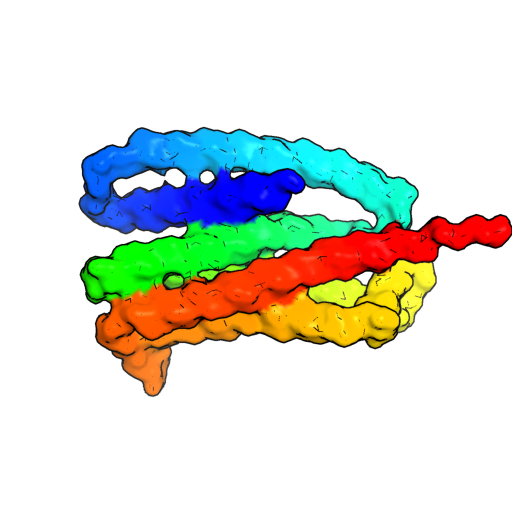2.306 -4.159 1.946 1.00 93.88 115 MET A CA 1
ATOM 825 C C . MET A 1 115 ? -3.151 -5.306 2.497 1.00 93.88 115 MET A C 1
ATOM 827 O O . MET A 1 115 ? -4.090 -5.057 3.253 1.00 93.88 115 MET A O 1
ATOM 831 N N . ALA A 1 116 ? -2.784 -6.556 2.214 1.00 89.69 116 ALA A N 1
ATOM 832 C CA . ALA A 1 116 ? -3.432 -7.729 2.788 1.00 89.69 116 ALA A CA 1
ATOM 833 C C . ALA A 1 116 ? -3.321 -7.742 4.320 1.00 89.69 116 ALA A C 1
ATOM 835 O O . ALA A 1 116 ? -4.330 -7.925 4.998 1.00 89.69 116 ALA A O 1
ATOM 836 N N . ILE A 1 117 ? -2.138 -7.450 4.880 1.00 87.44 117 ILE A N 1
ATOM 837 C CA . ILE A 1 117 ? -1.941 -7.320 6.336 1.00 87.44 117 ILE A CA 1
ATOM 838 C C . ILE A 1 117 ? -2.909 -6.285 6.920 1.00 87.44 117 ILE A C 1
ATOM 840 O O . ILE A 1 117 ? -3.536 -6.520 7.956 1.00 87.44 117 ILE A O 1
ATOM 844 N N . LYS A 1 118 ? -3.072 -5.144 6.243 1.00 89.38 118 LYS A N 1
ATOM 845 C CA . LYS A 1 118 ? -3.981 -4.083 6.688 1.00 89.38 118 LYS A CA 1
ATOM 846 C C . LYS A 1 118 ? -5.449 -4.505 6.626 1.00 89.38 118 LYS A C 1
ATOM 848 O O . LYS A 1 118 ? -6.192 -4.179 7.549 1.00 89.38 118 LYS A O 1
ATOM 853 N N . PHE A 1 119 ? -5.868 -5.227 5.585 1.00 90.31 119 PHE A N 1
ATOM 854 C CA . PHE A 1 119 ? -7.233 -5.756 5.480 1.00 90.31 119 PHE A CA 1
ATOM 855 C C . PHE A 1 119 ? -7.528 -6.828 6.525 1.00 90.31 119 PHE A C 1
ATOM 857 O O . PHE A 1 119 ? -8.608 -6.827 7.112 1.00 90.31 119 PHE A O 1
ATOM 864 N N . VAL A 1 120 ? -6.562 -7.698 6.820 1.00 89.38 120 VAL A N 1
ATOM 865 C CA . VAL A 1 120 ? -6.687 -8.680 7.902 1.00 89.38 120 VAL A CA 1
ATOM 866 C C . VAL A 1 120 ? -6.859 -7.963 9.242 1.00 89.38 120 VAL A C 1
ATOM 868 O O . VAL A 1 120 ? -7.816 -8.240 9.961 1.00 89.38 120 VAL A O 1
ATOM 871 N N . ALA A 1 121 ? -6.007 -6.979 9.548 1.00 86.38 121 ALA A N 1
ATOM 872 C CA . ALA A 1 121 ? -6.130 -6.173 10.764 1.00 86.38 121 ALA A CA 1
ATOM 873 C C . ALA A 1 121 ? -7.485 -5.446 10.861 1.00 86.38 121 ALA A C 1
ATOM 875 O O . ALA A 1 121 ? -8.085 -5.384 11.930 1.00 86.38 121 ALA A O 1
ATOM 876 N N . GLU A 1 122 ? -7.996 -4.922 9.745 1.00 87.12 122 GLU A N 1
ATOM 877 C CA . GLU A 1 122 ? -9.330 -4.314 9.677 1.00 87.12 122 GLU A CA 1
ATOM 878 C C . GLU A 1 122 ? -10.455 -5.313 9.956 1.00 87.12 122 GLU A C 1
ATOM 880 O O . GLU A 1 122 ? -11.396 -5.007 10.683 1.00 87.12 122 GLU A O 1
ATOM 885 N N . THR A 1 123 ? -10.340 -6.520 9.409 1.00 88.50 123 THR A N 1
ATOM 886 C CA . THR A 1 123 ? -11.323 -7.588 9.609 1.00 88.50 123 THR A CA 1
ATOM 887 C C . THR A 1 123 ? -11.388 -7.991 11.082 1.00 88.50 123 THR A C 1
ATOM 889 O O . THR A 1 123 ? -12.479 -8.119 11.635 1.00 88.50 123 THR A O 1
ATOM 892 N N . TYR A 1 124 ? -10.234 -8.106 11.749 1.00 87.56 124 TYR A N 1
ATOM 893 C CA . TYR A 1 124 ? -10.172 -8.358 13.191 1.00 87.56 124 TYR A CA 1
ATOM 894 C C . TYR A 1 124 ? -10.810 -7.242 14.020 1.00 87.56 124 TYR A C 1
ATOM 896 O O . TYR A 1 124 ? -11.471 -7.539 15.016 1.00 87.56 124 TYR A O 1
ATOM 904 N N . LEU A 1 125 ? -10.655 -5.977 13.615 1.00 85.50 125 LEU A N 1
ATOM 905 C CA . LEU A 1 125 ? -11.336 -4.864 14.274 1.00 85.50 125 LEU A CA 1
ATOM 906 C C . LEU A 1 125 ? -12.858 -4.975 14.117 1.00 85.50 125 LEU A C 1
ATOM 908 O O . LEU A 1 125 ? -13.580 -4.870 15.105 1.00 85.50 125 LEU A O 1
ATOM 912 N N . TYR A 1 126 ? -13.360 -5.210 12.902 1.00 87.81 126 TYR A N 1
ATOM 913 C CA . TYR A 1 126 ? -14.805 -5.303 12.666 1.00 87.81 126 TYR A CA 1
ATOM 914 C C . TYR A 1 126 ? -15.452 -6.528 13.313 1.00 87.81 126 TYR A C 1
ATOM 916 O O . TYR A 1 126 ? -16.618 -6.460 13.702 1.00 87.81 126 TYR A O 1
ATOM 924 N N . ALA A 1 127 ? -14.698 -7.605 13.537 1.00 88.31 127 ALA A N 1
ATOM 925 C CA . ALA A 1 127 ? -15.171 -8.744 14.320 1.00 88.31 127 ALA A CA 1
ATOM 926 C C . ALA A 1 127 ? -15.551 -8.365 15.770 1.00 88.31 127 ALA A C 1
ATOM 928 O O . ALA A 1 127 ? -16.324 -9.080 16.401 1.00 88.31 127 ALA A O 1
ATOM 929 N N . GLN A 1 128 ? -15.069 -7.230 16.297 1.00 85.81 128 GLN A N 1
ATOM 930 C CA . GLN A 1 128 ? -15.379 -6.765 17.656 1.00 85.81 128 GLN A CA 1
ATOM 931 C C . GLN A 1 128 ? -16.745 -6.073 17.786 1.00 85.81 128 GLN A C 1
ATOM 933 O O . GLN A 1 128 ? -17.162 -5.791 18.904 1.00 85.81 128 GLN A O 1
ATOM 938 N N . ILE A 1 129 ? -17.462 -5.785 16.690 1.00 86.62 129 ILE A N 1
ATOM 939 C CA . ILE A 1 129 ? -18.714 -4.998 16.732 1.00 86.62 129 ILE A CA 1
ATOM 940 C C . ILE A 1 129 ? -19.778 -5.642 17.637 1.00 86.62 129 ILE A C 1
ATOM 942 O O . ILE A 1 129 ? -20.473 -4.921 18.351 1.00 86.62 129 ILE A O 1
ATOM 946 N N . GLY A 1 130 ? -19.872 -6.975 17.650 1.00 82.44 130 GLY A N 1
ATOM 947 C CA . GLY A 1 130 ? -20.796 -7.736 18.503 1.00 82.44 130 GLY A CA 1
ATOM 948 C C . GLY A 1 130 ? -20.183 -8.284 19.797 1.00 82.44 130 GLY A C 1
ATOM 949 O O . GLY A 1 130 ? -20.818 -9.107 20.447 1.00 82.44 130 GLY A O 1
ATOM 950 N N . GLY A 1 131 ? -18.948 -7.896 20.128 1.00 83.50 131 GLY A N 1
ATOM 951 C CA . GLY A 1 131 ? -18.222 -8.383 21.302 1.00 83.50 131 GLY A CA 1
ATOM 952 C C . GLY A 1 131 ? -18.515 -7.601 22.585 1.00 83.50 131 GLY A C 1
ATOM 953 O O . GLY A 1 131 ? -19.447 -6.800 22.657 1.00 83.50 131 GLY A O 1
ATOM 954 N N . GLU A 1 132 ? -17.691 -7.833 23.607 1.00 84.19 132 GLU A N 1
ATOM 955 C CA . GLU A 1 132 ? -17.757 -7.110 24.880 1.00 84.19 132 GLU A CA 1
ATOM 956 C C . GLU A 1 132 ? -17.373 -5.630 24.737 1.00 84.19 132 GLU A C 1
ATOM 958 O O . GLU A 1 132 ? -16.531 -5.258 23.904 1.00 84.19 132 GLU A O 1
ATOM 963 N N . ALA A 1 133 ? -17.952 -4.809 25.622 1.00 83.12 133 ALA A N 1
ATOM 964 C CA . ALA A 1 133 ? -17.685 -3.380 25.729 1.00 83.12 133 ALA A CA 1
ATOM 965 C C . ALA A 1 133 ? -16.182 -3.120 25.871 1.00 83.12 133 ALA A C 1
ATOM 967 O O . ALA A 1 133 ? -15.570 -3.358 26.912 1.00 83.12 133 ALA A O 1
ATOM 968 N N . SER A 1 134 ? -15.578 -2.623 24.796 1.00 81.38 134 SER A N 1
ATOM 969 C CA . SER A 1 134 ? -14.147 -2.359 24.732 1.00 81.38 134 SER A CA 1
ATOM 970 C C . SER A 1 134 ? -13.852 -1.166 23.824 1.00 81.38 134 SER A C 1
ATOM 972 O O . SER A 1 134 ? -14.604 -0.893 22.884 1.00 81.38 134 SER A O 1
ATOM 974 N N . PRO A 1 135 ? -12.710 -0.480 24.011 1.00 78.62 135 PRO A N 1
ATOM 975 C CA . PRO A 1 135 ? -12.301 0.604 23.117 1.00 78.62 135 PRO A CA 1
ATOM 976 C C . PRO A 1 135 ? -12.208 0.204 21.636 1.00 78.62 135 PRO A C 1
ATOM 978 O O . PRO A 1 135 ? -12.411 1.025 20.734 1.00 78.62 135 PRO A O 1
ATOM 981 N N . ARG A 1 136 ? -11.921 -1.080 21.376 1.00 79.12 136 ARG A N 1
ATOM 982 C CA . ARG A 1 136 ? -11.899 -1.652 20.027 1.00 79.12 136 ARG A CA 1
ATOM 983 C C . ARG A 1 136 ? -13.299 -1.740 19.435 1.00 79.12 136 ARG A C 1
ATOM 985 O O . ARG A 1 136 ? -13.482 -1.319 18.296 1.00 79.12 136 ARG A O 1
ATOM 992 N N . GLN A 1 137 ? -14.276 -2.218 20.204 1.00 85.69 137 GLN A N 1
ATOM 993 C CA . GLN A 1 137 ? -15.672 -2.239 19.774 1.00 85.69 137 GLN A CA 1
ATOM 994 C C . GLN A 1 137 ? -16.175 -0.823 19.470 1.00 85.69 137 GLN A C 1
ATOM 996 O O . GLN A 1 137 ? -16.742 -0.608 18.402 1.00 85.69 137 GLN A O 1
ATOM 1001 N N . THR A 1 138 ? -15.902 0.157 20.338 1.00 84.00 138 THR A N 1
ATOM 1002 C CA . THR A 1 138 ? -16.299 1.559 20.113 1.00 84.00 138 THR A CA 1
ATOM 1003 C C . THR A 1 138 ? -15.712 2.113 18.815 1.00 84.00 138 THR A C 1
ATOM 1005 O O . THR A 1 138 ? -16.424 2.718 18.013 1.00 84.00 138 THR A O 1
ATOM 1008 N N . SER A 1 139 ? -14.425 1.858 18.561 1.00 83.75 139 SER A N 1
ATOM 1009 C CA . SER A 1 139 ? -13.768 2.272 17.313 1.00 83.75 139 SER A CA 1
ATOM 1010 C C . SER A 1 139 ? -14.406 1.596 16.094 1.00 83.75 139 SER A C 1
ATOM 1012 O O . SER A 1 139 ? -14.691 2.254 15.095 1.00 83.75 139 SER A O 1
ATOM 1014 N N . ALA A 1 140 ? -14.684 0.293 16.181 1.00 87.19 140 ALA A N 1
ATOM 1015 C CA . ALA A 1 140 ? -15.325 -0.458 15.107 1.00 87.19 140 ALA A CA 1
ATOM 1016 C C . ALA A 1 140 ? -16.740 0.068 14.803 1.00 87.19 140 ALA A C 1
ATOM 1018 O O . ALA A 1 140 ? -17.070 0.298 13.640 1.00 87.19 140 ALA A O 1
ATOM 1019 N N . GLN A 1 141 ? -17.543 0.339 15.837 1.00 88.56 141 GLN A N 1
ATOM 1020 C CA . GLN A 1 141 ? -18.888 0.913 15.720 1.00 88.56 141 GLN A CA 1
ATOM 1021 C C . GLN A 1 141 ? -18.869 2.302 15.071 1.00 88.56 141 GLN A C 1
ATOM 1023 O O . GLN A 1 141 ? -19.704 2.600 14.218 1.00 88.56 141 GLN A O 1
ATOM 1028 N N . GLN A 1 142 ? -17.888 3.144 15.403 1.00 87.12 142 GLN A N 1
ATOM 1029 C CA . GLN A 1 142 ? -17.742 4.454 14.769 1.00 87.12 142 GLN A CA 1
ATOM 1030 C C . GLN A 1 142 ? -17.429 4.351 13.272 1.00 87.12 142 GLN A C 1
ATOM 1032 O O . GLN A 1 142 ? -17.982 5.113 12.476 1.00 87.12 142 GLN A O 1
ATOM 1037 N N . LEU A 1 143 ? -16.585 3.390 12.882 1.00 87.00 143 LEU A N 1
ATOM 1038 C CA . LEU A 1 143 ? -16.206 3.156 11.488 1.00 87.00 143 LEU A CA 1
ATOM 1039 C C . LEU A 1 143 ? -17.347 2.597 10.630 1.00 87.00 143 LEU A C 1
ATOM 1041 O O . LEU A 1 143 ? -17.356 2.874 9.431 1.00 87.00 143 LEU A O 1
ATOM 1045 N N . VAL A 1 144 ? -18.295 1.852 11.210 1.00 89.44 144 VAL A N 1
ATOM 1046 C CA . VAL A 1 144 ? -19.482 1.335 10.494 1.00 89.44 144 VAL A CA 1
ATOM 1047 C C . VAL A 1 144 ? -20.727 2.215 10.637 1.00 89.44 144 VAL A C 1
ATOM 1049 O O . VAL A 1 144 ? -21.675 2.043 9.875 1.00 89.44 144 VAL A O 1
ATOM 1052 N N . GLY A 1 145 ? -20.726 3.161 11.578 1.00 89.56 145 GLY A N 1
ATOM 1053 C CA . GLY A 1 145 ? -21.806 4.117 11.810 1.00 89.56 145 GLY A CA 1
ATOM 1054 C C . GLY A 1 145 ? -21.443 5.528 11.319 1.00 89.56 145 GLY A C 1
ATOM 1055 O O . GLY A 1 145 ? -21.395 5.747 10.107 1.00 89.56 145 GLY A O 1
ATOM 1056 N N . PRO A 1 146 ? -21.168 6.497 12.215 1.00 89.06 146 PRO A N 1
ATOM 1057 C CA . PRO A 1 146 ? -20.941 7.903 11.855 1.00 89.06 146 PRO A CA 1
ATOM 1058 C C . PRO A 1 146 ? -19.871 8.156 10.782 1.00 89.06 146 PRO A C 1
ATOM 1060 O O . PRO A 1 146 ? -19.963 9.130 10.039 1.00 89.06 146 PRO A O 1
ATOM 1063 N N . LEU A 1 147 ? -18.849 7.297 10.686 1.00 89.31 147 LEU A N 1
ATOM 1064 C CA . LEU A 1 147 ? -17.741 7.447 9.736 1.00 89.31 147 LEU A CA 1
ATOM 1065 C C . LEU A 1 147 ? -17.842 6.507 8.523 1.00 89.31 147 LEU A C 1
ATOM 1067 O O . LEU A 1 147 ? -16.918 6.467 7.711 1.00 89.31 147 LEU A O 1
ATOM 1071 N N . ALA A 1 148 ? -18.958 5.791 8.345 1.00 90.00 148 ALA A N 1
ATOM 1072 C CA . ALA A 1 148 ? -19.102 4.739 7.334 1.00 90.00 148 ALA A CA 1
ATOM 1073 C C . ALA A 1 148 ? -18.782 5.185 5.902 1.00 90.00 148 ALA A C 1
ATOM 1075 O O . ALA A 1 148 ? -18.156 4.436 5.152 1.00 90.00 148 ALA A O 1
ATOM 1076 N N . GLY A 1 149 ? -19.186 6.397 5.507 1.00 91.69 149 GLY A N 1
ATOM 1077 C CA . GLY A 1 149 ? -18.892 6.925 4.170 1.00 91.69 149 GLY A CA 1
ATOM 1078 C C . GLY A 1 149 ? -17.387 7.039 3.913 1.00 91.69 149 GLY A C 1
ATOM 1079 O O . GLY A 1 149 ? -16.881 6.555 2.900 1.00 91.69 149 GLY A O 1
ATOM 1080 N N . TRP A 1 150 ? -16.656 7.592 4.880 1.00 91.06 150 TRP A N 1
ATOM 1081 C CA . TRP A 1 150 ? -15.203 7.734 4.816 1.00 91.06 150 TRP A CA 1
ATOM 1082 C C . TRP A 1 150 ? -14.485 6.384 4.922 1.00 91.06 150 TRP A C 1
ATOM 1084 O O . TRP A 1 150 ? -13.528 6.152 4.185 1.00 91.06 150 TRP A O 1
ATOM 1094 N N . SER A 1 151 ? -14.974 5.464 5.762 1.00 90.44 151 SER A N 1
ATOM 1095 C CA . SER A 1 151 ? -14.469 4.086 5.858 1.00 90.44 151 SER A CA 1
ATOM 1096 C C . SER A 1 151 ? -14.600 3.331 4.534 1.00 90.44 151 SER A C 1
ATOM 1098 O O . SER A 1 151 ? -13.656 2.668 4.104 1.00 90.44 151 SER A O 1
ATOM 1100 N N . LYS A 1 152 ? -15.744 3.463 3.849 1.00 93.19 152 LYS A N 1
ATOM 1101 C CA . LYS A 1 152 ? -15.978 2.861 2.527 1.00 93.19 152 LYS A CA 1
ATOM 1102 C C . LYS A 1 152 ? -15.062 3.464 1.470 1.00 93.19 152 LYS A C 1
ATOM 1104 O O . LYS A 1 152 ? -14.419 2.717 0.740 1.00 93.19 152 LYS A O 1
ATOM 1109 N N . LEU A 1 153 ? -14.954 4.793 1.413 1.00 93.75 153 LEU A N 1
ATOM 1110 C CA . LEU A 1 153 ? -14.060 5.468 0.471 1.00 93.75 153 LEU A CA 1
ATOM 1111 C C . LEU A 1 153 ? -12.603 5.028 0.679 1.00 93.75 153 LEU A C 1
ATOM 1113 O O . LEU A 1 153 ? -11.931 4.654 -0.279 1.00 93.75 153 LEU A O 1
ATOM 1117 N N . ARG A 1 154 ? -12.141 4.988 1.934 1.00 93.62 154 ARG A N 1
ATOM 1118 C CA . ARG A 1 154 ? -10.820 4.470 2.322 1.00 93.62 154 ARG A CA 1
ATOM 1119 C C . ARG A 1 154 ? -10.611 3.030 1.855 1.00 93.62 154 ARG A C 1
ATOM 1121 O O . ARG A 1 154 ? -9.560 2.721 1.300 1.00 93.62 154 ARG A O 1
ATOM 1128 N N . TYR A 1 155 ? -11.596 2.158 2.069 1.00 93.19 155 TYR A N 1
ATOM 1129 C CA . TYR A 1 155 ? -11.536 0.760 1.645 1.00 93.19 155 TYR A CA 1
ATOM 1130 C C . TYR A 1 155 ? -11.430 0.629 0.121 1.00 93.19 155 TYR A C 1
ATOM 1132 O O . TYR A 1 155 ? -10.565 -0.094 -0.368 1.00 93.19 155 TYR A O 1
ATOM 1140 N N . VAL A 1 156 ? -12.251 1.365 -0.634 1.00 95.81 156 VAL A N 1
ATOM 1141 C CA . VAL A 1 156 ? -12.224 1.358 -2.105 1.00 95.81 156 VAL A CA 1
ATOM 1142 C C . VAL A 1 156 ? -10.876 1.858 -2.618 1.00 95.81 156 VAL A C 1
ATOM 1144 O O . VAL A 1 156 ? -10.213 1.157 -3.379 1.00 95.81 156 VAL A O 1
ATOM 1147 N N . LEU A 1 157 ? -10.430 3.025 -2.153 1.00 95.06 157 LEU A N 1
ATOM 1148 C CA . LEU A 1 157 ? -9.153 3.619 -2.547 1.00 95.06 157 LEU A CA 1
ATOM 1149 C C . LEU A 1 157 ? -7.962 2.714 -2.209 1.00 95.06 157 LEU A C 1
ATOM 1151 O O . LEU A 1 157 ? -7.089 2.510 -3.051 1.00 95.06 157 LEU A O 1
ATOM 1155 N N . GLY A 1 158 ? -7.958 2.114 -1.016 1.00 93.31 158 GLY A N 1
ATOM 1156 C CA . GLY A 1 158 ? -6.937 1.152 -0.607 1.00 93.31 158 GLY A CA 1
ATOM 1157 C C . GLY A 1 158 ? -6.964 -0.132 -1.439 1.00 93.31 158 GLY A C 1
ATOM 1158 O O . GLY A 1 158 ? -5.914 -0.633 -1.823 1.00 93.31 158 GLY A O 1
ATOM 1159 N N . THR A 1 159 ? -8.142 -0.654 -1.779 1.00 96.06 159 THR A N 1
ATOM 1160 C CA . THR A 1 159 ? -8.269 -1.884 -2.581 1.00 96.06 159 THR A CA 1
ATOM 1161 C C . THR A 1 159 ? -7.824 -1.658 -4.022 1.00 96.06 159 THR A C 1
ATOM 1163 O O . THR A 1 159 ? -7.049 -2.449 -4.562 1.00 96.06 159 THR A O 1
ATOM 1166 N N . PHE A 1 160 ? -8.248 -0.554 -4.641 1.00 95.94 160 PHE A N 1
ATOM 1167 C CA . PHE A 1 160 ? -7.815 -0.212 -5.993 1.00 95.94 160 PHE A CA 1
ATOM 1168 C C . PHE A 1 160 ? -6.330 0.135 -6.041 1.00 95.94 160 PHE A C 1
ATOM 1170 O O . PHE A 1 160 ? -5.590 -0.459 -6.823 1.00 95.94 160 PHE A O 1
ATOM 1177 N N . GLY A 1 161 ? -5.884 1.049 -5.180 1.00 93.12 161 GLY A N 1
ATOM 1178 C CA . GLY A 1 161 ? -4.505 1.527 -5.179 1.00 93.12 161 GLY A CA 1
ATOM 1179 C C . GLY A 1 161 ? -3.486 0.518 -4.666 1.00 93.12 161 GLY A C 1
ATOM 1180 O O . GLY A 1 161 ? -2.329 0.537 -5.070 1.00 93.12 161 GLY A O 1
ATOM 1181 N N . GLY A 1 162 ? -3.9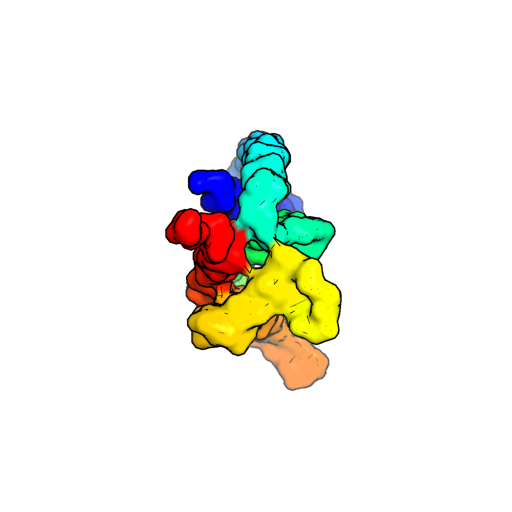15 -0.376 -3.784 1.00 93.25 162 GLY A N 1
ATOM 1182 C CA . GLY A 1 162 ? -3.047 -1.303 -3.078 1.00 93.25 162 GLY A CA 1
ATOM 1183 C C . GLY A 1 162 ? -3.062 -2.739 -3.596 1.00 93.25 162 GLY A C 1
ATOM 1184 O O . GLY A 1 162 ? -2.153 -3.503 -3.287 1.00 93.25 162 GLY A O 1
ATOM 1185 N N . VAL A 1 163 ? -4.087 -3.128 -4.362 1.00 96.38 163 VAL A N 1
ATOM 1186 C CA . VAL A 1 163 ? -4.251 -4.517 -4.817 1.00 96.38 163 VAL A CA 1
ATOM 1187 C C . VAL A 1 163 ? -4.615 -4.592 -6.293 1.00 96.38 163 VAL A C 1
ATOM 1189 O O . VAL A 1 163 ? -3.838 -5.127 -7.079 1.00 96.38 163 VAL A O 1
ATOM 1192 N N . ILE A 1 164 ? -5.765 -4.042 -6.692 1.00 96.75 164 ILE A N 1
ATOM 1193 C CA . ILE A 1 164 ? -6.317 -4.264 -8.038 1.00 96.75 164 ILE A CA 1
ATOM 1194 C C . ILE A 1 164 ? -5.406 -3.670 -9.117 1.00 96.75 164 ILE A C 1
ATOM 1196 O O . ILE A 1 164 ? -5.022 -4.376 -10.046 1.00 96.75 164 ILE A O 1
ATOM 1200 N N . LEU A 1 165 ? -5.043 -2.390 -9.006 1.00 96.38 165 LEU A N 1
ATOM 1201 C CA . LEU A 1 165 ? -4.252 -1.708 -10.033 1.00 96.38 165 LEU A CA 1
ATOM 1202 C C . LEU A 1 165 ? -2.787 -2.189 -10.077 1.00 96.38 165 LEU A C 1
ATOM 1204 O O . LEU A 1 165 ? -2.301 -2.419 -11.185 1.00 96.38 165 LEU A O 1
ATOM 1208 N N . PRO A 1 166 ? -2.091 -2.442 -8.945 1.00 94.19 166 PRO A N 1
ATOM 1209 C CA . PRO A 1 166 ? -0.770 -3.078 -8.966 1.00 94.19 166 PRO A CA 1
ATOM 1210 C C . PRO A 1 166 ? -0.771 -4.468 -9.618 1.00 94.19 166 PRO A C 1
ATOM 1212 O O . PRO A 1 166 ? 0.091 -4.762 -10.447 1.00 94.19 166 PRO A O 1
ATOM 1215 N N . LEU A 1 167 ? -1.757 -5.318 -9.300 1.00 94.44 167 LEU A N 1
ATOM 1216 C CA . LEU A 1 167 ? -1.901 -6.625 -9.950 1.00 94.44 167 LEU A CA 1
ATOM 1217 C C . LEU A 1 167 ? -2.240 -6.480 -11.436 1.00 94.44 167 LEU A C 1
ATOM 1219 O O . LEU A 1 167 ? -1.692 -7.209 -12.257 1.00 94.44 167 LEU A O 1
ATOM 1223 N N . GLY A 1 168 ? -3.085 -5.514 -11.800 1.00 93.25 168 GLY A N 1
ATOM 1224 C CA . GLY A 1 168 ? -3.377 -5.176 -13.192 1.00 93.25 168 GLY A CA 1
ATOM 1225 C C . GLY A 1 168 ? -2.119 -4.779 -13.968 1.00 93.25 168 GLY A C 1
ATOM 1226 O O . GLY A 1 168 ? -1.882 -5.306 -15.053 1.00 93.25 168 GLY A O 1
ATOM 1227 N N . ALA A 1 169 ? -1.265 -3.928 -13.392 1.00 90.94 169 ALA A N 1
ATOM 1228 C CA . ALA A 1 169 ? 0.018 -3.549 -13.986 1.00 90.94 169 ALA A CA 1
ATOM 1229 C C . ALA A 1 169 ? 0.916 -4.775 -14.225 1.00 90.94 169 ALA A C 1
ATOM 1231 O O . ALA A 1 169 ? 1.499 -4.922 -15.301 1.00 90.94 169 ALA A O 1
ATOM 1232 N N . GLN A 1 170 ? 0.973 -5.695 -13.257 1.00 90.19 170 GLN A N 1
ATOM 1233 C CA . GLN A 1 170 ? 1.715 -6.948 -13.391 1.00 90.19 170 GLN A CA 1
ATOM 1234 C C . GLN A 1 170 ? 1.134 -7.867 -14.472 1.00 90.19 170 GLN A C 1
ATOM 1236 O O . GLN A 1 170 ? 1.896 -8.440 -15.249 1.00 90.19 170 GLN A O 1
ATOM 1241 N N . LEU A 1 171 ? -0.192 -8.007 -14.544 1.00 90.75 171 LEU A N 1
ATOM 1242 C CA . LEU A 1 171 ? -0.862 -8.826 -15.556 1.00 90.75 171 LEU A CA 1
ATOM 1243 C C . LEU A 1 171 ? -0.624 -8.275 -16.963 1.00 90.75 171 LEU A C 1
ATOM 1245 O O . LEU A 1 171 ? -0.345 -9.050 -17.871 1.00 90.75 171 LEU A O 1
ATOM 1249 N N . LEU A 1 172 ? -0.659 -6.951 -17.148 1.00 88.88 172 LEU A N 1
ATOM 1250 C CA . LEU A 1 172 ? -0.334 -6.344 -18.440 1.00 88.88 172 LEU A CA 1
ATOM 1251 C C . LEU A 1 172 ? 1.144 -6.527 -18.806 1.00 88.88 172 LEU A C 1
ATOM 1253 O O . LEU A 1 172 ? 1.449 -6.802 -19.960 1.00 88.88 172 LEU A O 1
ATOM 1257 N N . ALA A 1 173 ? 2.070 -6.414 -17.851 1.00 84.94 173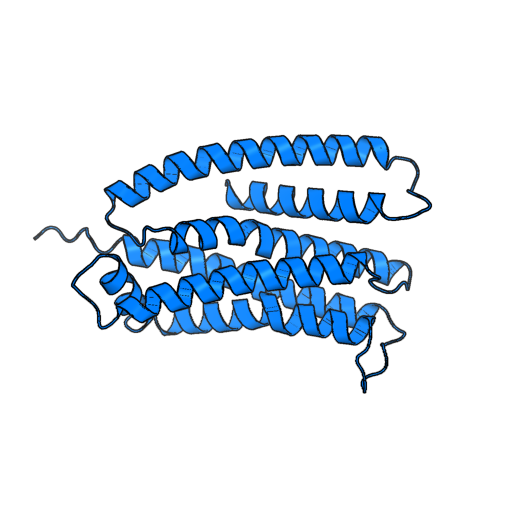 ALA A N 1
ATOM 1258 C CA . ALA A 1 173 ? 3.502 -6.513 -18.143 1.00 84.94 173 ALA A CA 1
ATOM 1259 C C . ALA A 1 173 ? 4.013 -7.954 -18.328 1.00 84.94 173 ALA A C 1
ATOM 1261 O O . ALA A 1 173 ? 4.906 -8.197 -19.144 1.00 84.94 173 ALA A O 1
ATOM 1262 N N . GLY A 1 174 ? 3.498 -8.896 -17.535 1.00 81.94 174 GLY A N 1
ATOM 1263 C CA . GLY A 1 174 ? 3.931 -10.296 -17.509 1.00 81.94 174 GLY A CA 1
ATOM 1264 C C . GLY A 1 174 ? 3.013 -11.254 -18.264 1.00 81.94 174 GLY A C 1
ATOM 1265 O O . GLY A 1 174 ? 3.437 -12.359 -18.595 1.00 81.94 174 GLY A O 1
ATOM 1266 N N . GLY A 1 175 ? 1.784 -10.833 -18.568 1.00 80.56 175 GLY A N 1
ATOM 1267 C CA . GLY A 1 175 ? 0.733 -11.714 -19.057 1.00 80.56 175 GLY A CA 1
ATOM 1268 C C . GLY A 1 175 ? 0.191 -12.645 -17.966 1.00 80.56 175 GLY A C 1
ATOM 1269 O O . GLY A 1 175 ? 0.668 -12.689 -16.832 1.00 80.56 175 GLY A O 1
ATOM 1270 N N . ALA A 1 176 ? -0.824 -13.418 -18.328 1.00 80.12 176 ALA A N 1
ATOM 1271 C CA . ALA A 1 176 ? -1.349 -14.541 -17.561 1.00 80.12 176 ALA A CA 1
ATOM 1272 C C . ALA A 1 176 ? -1.624 -15.715 -18.503 1.00 80.12 176 ALA A C 1
ATOM 1274 O O . ALA A 1 176 ? -1.523 -15.573 -19.719 1.00 80.12 176 ALA A O 1
ATOM 1275 N N . LYS A 1 177 ? -2.033 -16.864 -17.950 1.00 77.69 177 LYS A N 1
ATOM 1276 C CA . LYS A 1 177 ? -2.297 -18.106 -18.704 1.00 77.69 177 LYS A CA 1
ATOM 1277 C C . LYS A 1 177 ? -3.106 -17.897 -20.000 1.00 77.69 177 LYS A C 1
ATOM 1279 O O . LYS A 1 177 ? -2.847 -18.594 -20.969 1.00 77.69 177 LYS A O 1
ATOM 1284 N N . ASN A 1 178 ? -4.024 -16.924 -20.021 1.00 80.38 178 ASN A N 1
ATOM 1285 C CA . ASN A 1 178 ? -4.872 -16.600 -21.176 1.00 80.38 178 ASN A CA 1
ATOM 1286 C C . ASN A 1 178 ? -4.814 -15.118 -21.602 1.00 80.38 178 ASN A C 1
ATOM 1288 O O . ASN A 1 178 ? -5.659 -14.673 -22.373 1.00 80.38 178 ASN A O 1
ATOM 1292 N N . ILE A 1 179 ? -3.876 -14.330 -21.070 1.00 79.62 179 ILE A N 1
ATOM 1293 C CA . ILE A 1 179 ? -3.757 -12.896 -21.370 1.00 79.62 179 ILE A CA 1
ATOM 1294 C C . ILE A 1 179 ? -2.318 -12.656 -21.825 1.00 79.62 179 ILE A C 1
ATOM 1296 O O . ILE A 1 179 ? -1.412 -12.775 -20.999 1.00 79.62 179 ILE A O 1
ATOM 1300 N N . PRO A 1 180 ? -2.067 -12.358 -23.110 1.00 79.69 180 PRO A N 1
ATOM 1301 C CA . PRO A 1 180 ? -0.716 -12.072 -23.561 1.00 79.69 180 PRO A CA 1
ATOM 1302 C C . PRO A 1 180 ? -0.200 -10.793 -22.894 1.00 79.69 180 PRO A C 1
ATOM 1304 O O . PRO A 1 180 ? -0.953 -9.850 -22.654 1.00 79.69 180 PRO A O 1
ATOM 1307 N N . ALA A 1 181 ? 1.100 -10.765 -22.604 1.00 83.81 181 ALA A N 1
ATOM 1308 C CA . ALA A 1 181 ? 1.750 -9.559 -22.114 1.00 83.81 181 ALA A CA 1
ATOM 1309 C C . ALA A 1 181 ? 1.669 -8.448 -23.171 1.00 83.81 181 ALA A C 1
ATOM 1311 O O . ALA A 1 181 ? 1.923 -8.686 -24.355 1.00 83.81 181 ALA A O 1
ATOM 1312 N N . VAL A 1 182 ? 1.379 -7.230 -22.728 1.00 83.06 182 VAL A N 1
ATOM 1313 C CA . VAL A 1 182 ? 1.445 -6.035 -23.565 1.00 83.06 182 VAL A CA 1
ATOM 1314 C C . VAL A 1 182 ? 2.907 -5.786 -23.941 1.00 83.06 182 VAL A C 1
ATOM 1316 O O . VAL A 1 182 ? 3.815 -5.907 -23.114 1.00 83.06 182 VAL A O 1
ATOM 1319 N N . VAL A 1 183 ? 3.143 -5.488 -25.220 1.00 77.75 183 VAL A N 1
ATOM 1320 C CA . VAL A 1 183 ? 4.490 -5.207 -25.745 1.00 77.75 183 VAL A CA 1
ATOM 1321 C C . VAL A 1 183 ? 4.956 -3.816 -25.311 1.00 77.75 183 VAL A C 1
ATOM 1323 O O . VAL A 1 183 ? 6.123 -3.639 -24.975 1.00 77.75 183 VAL A O 1
ATOM 1326 N N . ASP A 1 184 ? 4.030 -2.857 -25.269 1.00 84.19 184 ASP A N 1
ATOM 1327 C CA . ASP A 1 184 ? 4.257 -1.504 -24.772 1.00 84.19 184 ASP A CA 1
ATOM 1328 C C . ASP A 1 184 ? 4.368 -1.476 -23.234 1.00 84.19 184 ASP A C 1
ATOM 1330 O O . ASP A 1 184 ? 3.522 -2.005 -22.508 1.00 84.19 184 ASP A O 1
ATOM 1334 N N . ALA A 1 185 ? 5.425 -0.835 -22.738 1.00 82.44 185 ALA A N 1
ATOM 1335 C CA . ALA A 1 185 ? 5.686 -0.651 -21.315 1.00 82.44 185 ALA A CA 1
ATOM 1336 C C . ALA A 1 185 ? 4.901 0.529 -20.700 1.00 82.44 185 ALA A C 1
ATOM 1338 O O . ALA A 1 185 ? 4.833 0.640 -19.473 1.00 82.44 185 ALA A O 1
ATOM 1339 N N . GLY A 1 186 ? 4.273 1.380 -21.521 1.00 84.94 186 GLY A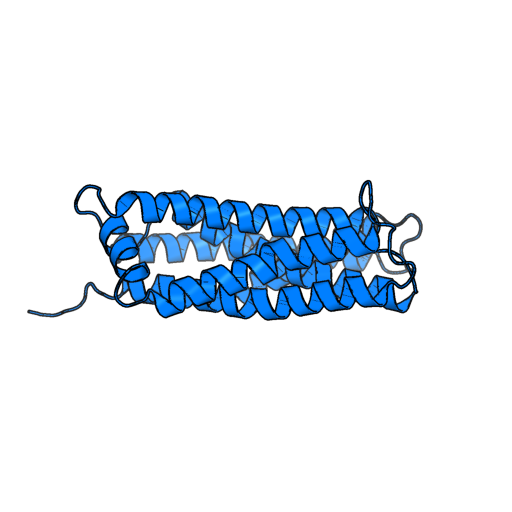 N 1
ATOM 1340 C CA . GLY A 1 186 ? 3.456 2.516 -21.086 1.00 84.94 186 GLY A CA 1
ATOM 1341 C C . GLY A 1 186 ? 2.224 2.128 -20.254 1.00 84.94 186 GLY A C 1
ATOM 1342 O O . GLY A 1 186 ? 2.091 2.611 -19.126 1.00 84.94 186 GLY A O 1
ATOM 1343 N N . PRO A 1 187 ? 1.329 1.239 -20.732 1.00 91.19 187 PRO A N 1
ATOM 1344 C CA . PRO A 1 187 ? 0.101 0.894 -20.012 1.00 91.19 187 PRO A CA 1
ATOM 1345 C C . PRO A 1 187 ? 0.320 0.323 -18.595 1.00 91.19 187 PRO A C 1
ATOM 1347 O O . PRO A 1 187 ? -0.358 0.783 -17.671 1.00 91.19 187 PRO A O 1
ATOM 1350 N N . PRO A 1 188 ? 1.283 -0.595 -18.348 1.00 89.81 188 PRO A N 1
ATOM 1351 C CA . PRO A 1 188 ? 1.640 -0.999 -16.985 1.00 89.81 188 PRO A CA 1
ATOM 1352 C C . PRO A 1 188 ? 2.081 0.170 -16.091 1.00 89.81 188 PRO A C 1
ATOM 1354 O O . PRO A 1 188 ? 1.694 0.228 -14.923 1.00 89.81 188 PRO A O 1
ATOM 1357 N N . ALA A 1 189 ? 2.853 1.123 -16.626 1.00 87.38 189 ALA A N 1
ATOM 1358 C CA . ALA A 1 189 ? 3.306 2.288 -15.870 1.00 87.38 189 ALA A CA 1
ATOM 1359 C C . ALA A 1 189 ? 2.157 3.249 -15.530 1.00 87.38 189 ALA A C 1
ATOM 1361 O O . ALA A 1 189 ? 2.090 3.746 -14.406 1.00 87.38 189 ALA A O 1
ATOM 1362 N N . VAL A 1 190 ? 1.206 3.449 -16.448 1.00 92.19 190 VAL A N 1
ATOM 1363 C CA . VAL A 1 190 ? -0.015 4.230 -16.185 1.00 92.19 190 VAL A CA 1
ATOM 1364 C C . VAL A 1 190 ? -0.839 3.594 -15.064 1.00 92.19 190 VAL A C 1
ATOM 1366 O O . VAL A 1 190 ? -1.284 4.303 -14.161 1.00 92.19 190 VAL A O 1
ATOM 1369 N N . LEU A 1 191 ? -0.998 2.265 -15.066 1.00 94.44 191 LEU A N 1
ATOM 1370 C CA . LEU A 1 191 ? -1.689 1.566 -13.978 1.00 94.44 191 LEU A CA 1
ATOM 1371 C C . LEU A 1 191 ? -0.958 1.702 -12.640 1.00 94.44 191 LEU A C 1
ATOM 1373 O O . LEU A 1 191 ? -1.617 1.919 -11.626 1.00 94.44 191 LEU A O 1
ATOM 1377 N N . ALA A 1 192 ? 0.376 1.635 -12.623 1.00 89.94 192 ALA A N 1
ATOM 1378 C CA . ALA A 1 192 ? 1.152 1.882 -11.408 1.00 89.94 192 ALA A CA 1
ATOM 1379 C C . ALA A 1 192 ? 0.932 3.310 -10.872 1.00 89.94 192 ALA A C 1
ATOM 1381 O O . ALA A 1 192 ? 0.739 3.497 -9.671 1.00 89.94 192 ALA A O 1
ATOM 1382 N N . VAL A 1 193 ? 0.905 4.322 -11.747 1.00 88.62 193 VAL A N 1
ATOM 1383 C CA . VAL A 1 193 ? 0.629 5.717 -11.356 1.00 88.62 193 VAL A CA 1
ATOM 1384 C C . VAL A 1 193 ? -0.790 5.860 -10.805 1.00 88.62 193 VAL A C 1
ATOM 1386 O O . VAL A 1 193 ? -0.973 6.408 -9.718 1.00 88.62 193 VAL A O 1
ATOM 1389 N N . ALA A 1 194 ? -1.791 5.324 -11.506 1.00 94.06 194 ALA A N 1
ATOM 1390 C CA . ALA A 1 194 ? -3.179 5.333 -11.049 1.00 94.06 194 ALA A CA 1
ATOM 1391 C C . ALA A 1 194 ? -3.341 4.612 -9.700 1.00 94.06 194 ALA A C 1
ATOM 1393 O O . ALA A 1 194 ? -4.104 5.062 -8.842 1.00 94.06 194 ALA A O 1
ATOM 1394 N N . ALA A 1 195 ? -2.578 3.534 -9.484 1.00 95.12 195 ALA A N 1
ATOM 1395 C CA . ALA A 1 195 ? -2.531 2.829 -8.214 1.00 95.12 195 ALA A CA 1
ATOM 1396 C C . ALA A 1 195 ? -2.079 3.759 -7.081 1.00 95.12 195 ALA A C 1
ATOM 1398 O O . ALA A 1 195 ? -2.771 3.879 -6.072 1.00 95.12 195 ALA A O 1
ATOM 1399 N N . LEU A 1 196 ? -0.974 4.487 -7.270 1.00 89.00 196 LEU A N 1
ATOM 1400 C CA . LEU A 1 196 ? -0.465 5.420 -6.265 1.00 89.00 196 LEU A CA 1
ATOM 1401 C C . LEU A 1 196 ? -1.436 6.583 -5.998 1.00 89.00 196 LEU A C 1
ATOM 1403 O O . LEU A 1 196 ? -1.637 6.951 -4.839 1.00 89.00 196 LEU A O 1
ATOM 1407 N N . VAL A 1 197 ? -2.081 7.115 -7.043 1.00 88.88 197 VAL A N 1
ATOM 1408 C CA . VAL A 1 197 ? -3.099 8.178 -6.929 1.00 88.88 197 VAL A CA 1
ATOM 1409 C C . VAL A 1 197 ? -4.303 7.725 -6.099 1.00 88.88 197 VAL A C 1
ATOM 1411 O O . VAL A 1 197 ? -4.862 8.530 -5.360 1.00 88.88 197 VAL A O 1
ATOM 1414 N N . CYS A 1 198 ? -4.681 6.447 -6.160 1.00 93.06 198 CYS A N 1
ATOM 1415 C CA . CYS A 1 198 ? -5.717 5.891 -5.286 1.00 93.06 198 CYS A CA 1
ATOM 1416 C C . CYS A 1 198 ? -5.185 5.599 -3.875 1.00 93.06 198 CYS A C 1
ATOM 1418 O O . CYS A 1 198 ? -5.857 5.865 -2.878 1.00 93.06 198 CYS A O 1
ATOM 1420 N N . LEU A 1 199 ? -3.969 5.060 -3.779 1.00 90.56 199 LEU A N 1
ATOM 1421 C CA . LEU A 1 199 ? -3.398 4.564 -2.532 1.00 90.56 199 LEU A CA 1
ATOM 1422 C C . LEU A 1 199 ? -3.104 5.694 -1.542 1.00 90.56 199 LEU A C 1
ATOM 1424 O O . LEU A 1 199 ? -3.469 5.586 -0.373 1.00 90.56 199 LEU A O 1
ATOM 1428 N N . VAL A 1 200 ? -2.488 6.792 -1.995 1.00 86.19 200 VAL A N 1
ATOM 1429 C CA . VAL A 1 200 ? -2.084 7.899 -1.111 1.00 86.19 200 VAL A CA 1
ATOM 1430 C C . VAL A 1 200 ? -3.287 8.500 -0.368 1.00 86.19 200 VAL A C 1
ATOM 1432 O O . VAL A 1 200 ? -3.248 8.536 0.864 1.00 86.19 200 VAL A O 1
ATOM 1435 N N . PRO A 1 201 ? -4.386 8.912 -1.032 1.00 85.62 201 PRO A N 1
ATOM 1436 C CA . PRO A 1 201 ? -5.559 9.417 -0.327 1.00 85.62 201 PRO A CA 1
ATOM 1437 C C . PRO A 1 201 ? -6.215 8.363 0.573 1.00 85.62 201 PRO A C 1
ATOM 1439 O O . PRO A 1 201 ? -6.652 8.704 1.669 1.00 85.62 201 PRO A O 1
ATOM 1442 N N . GLY A 1 202 ? -6.245 7.086 0.167 1.00 89.44 202 GLY A N 1
ATOM 1443 C CA . GLY A 1 202 ? -6.779 5.997 0.995 1.00 89.44 202 GLY A CA 1
ATOM 1444 C C . GLY A 1 202 ? -6.013 5.810 2.311 1.00 89.44 202 GLY A C 1
ATOM 1445 O O . GLY A 1 202 ? -6.614 5.654 3.375 1.00 89.44 202 GLY A O 1
ATOM 1446 N N . GLU A 1 203 ? -4.686 5.897 2.261 1.00 87.00 203 GLU A N 1
ATOM 1447 C CA . GLU A 1 203 ? -3.799 5.803 3.425 1.00 87.00 203 GLU A CA 1
ATOM 1448 C C . GLU A 1 203 ? -3.866 7.040 4.332 1.00 87.00 203 GLU A C 1
ATOM 1450 O O . GLU A 1 203 ? -3.801 6.934 5.561 1.00 87.00 203 GLU A O 1
ATOM 1455 N N . LEU A 1 204 ? -4.045 8.229 3.750 1.00 84.81 204 LEU A N 1
ATOM 1456 C CA . LEU A 1 204 ? -4.272 9.457 4.514 1.00 84.81 204 LEU A CA 1
ATOM 1457 C C . LEU A 1 204 ? -5.637 9.440 5.215 1.00 84.81 204 LEU A C 1
ATOM 1459 O O . LEU A 1 204 ? -5.717 9.766 6.402 1.00 84.81 204 LEU A O 1
ATOM 1463 N N . LEU A 1 205 ? -6.688 8.997 4.517 1.00 85.31 205 LEU A N 1
ATOM 1464 C CA . LEU A 1 205 ? -8.023 8.801 5.087 1.00 85.31 205 LEU A CA 1
ATOM 1465 C C . LEU A 1 205 ? -8.002 7.788 6.229 1.00 85.31 205 LEU A C 1
ATOM 1467 O O . LEU A 1 205 ? -8.631 8.020 7.254 1.00 85.31 205 LEU A O 1
ATOM 1471 N N . GLU A 1 206 ? -7.245 6.697 6.100 1.00 85.25 206 GLU A N 1
ATOM 1472 C CA . GLU A 1 206 ? -7.079 5.721 7.179 1.00 85.25 206 GLU A CA 1
ATOM 1473 C C . GLU A 1 206 ? -6.525 6.365 8.452 1.00 85.25 206 GLU A C 1
ATOM 1475 O O . GLU A 1 206 ? -7.044 6.143 9.545 1.00 85.25 206 GLU A O 1
ATOM 1480 N N . ARG A 1 207 ? -5.476 7.178 8.321 1.00 79.56 207 ARG A N 1
ATOM 1481 C CA . ARG A 1 207 ? -4.853 7.857 9.464 1.00 79.56 207 ARG A CA 1
ATOM 1482 C C . ARG A 1 207 ? -5.788 8.867 10.104 1.00 79.56 207 ARG A C 1
ATOM 1484 O O . ARG A 1 207 ? -5.840 8.957 11.329 1.00 79.56 207 ARG A O 1
ATOM 1491 N N . TRP A 1 208 ? -6.533 9.593 9.278 1.00 82.25 208 TRP A N 1
ATOM 1492 C CA . TRP A 1 208 ? -7.548 10.522 9.747 1.00 82.25 208 TRP A CA 1
ATOM 1493 C C . TRP A 1 208 ? -8.672 9.802 10.502 1.00 82.25 208 TRP A C 1
ATOM 1495 O O . TRP A 1 208 ? -9.035 10.227 11.599 1.00 82.25 208 TRP A O 1
ATOM 1505 N N . LEU A 1 209 ? -9.170 8.683 9.966 1.00 82.38 209 LEU A N 1
ATOM 1506 C CA . LEU A 1 209 ? -10.177 7.843 10.618 1.00 82.38 209 LEU A CA 1
ATOM 1507 C C . LEU A 1 209 ? -9.672 7.323 11.963 1.00 82.38 209 LEU A C 1
ATOM 1509 O O . LEU A 1 209 ? -10.368 7.465 12.960 1.00 82.38 209 LEU A O 1
ATOM 1513 N N . PHE A 1 210 ? -8.438 6.816 12.010 1.00 74.12 210 PHE A N 1
ATOM 1514 C CA . PHE A 1 210 ? -7.818 6.325 13.241 1.00 74.12 210 PHE A CA 1
ATOM 1515 C C . PHE A 1 210 ? -7.719 7.414 14.323 1.00 74.12 210 PHE A C 1
ATOM 1517 O O . PHE A 1 210 ? -7.973 7.160 15.499 1.00 74.12 210 PHE A O 1
ATOM 1524 N N . TRP A 1 211 ? -7.377 8.646 13.934 1.00 71.06 211 TRP A N 1
ATOM 1525 C CA . TRP A 1 211 ? -7.372 9.793 14.847 1.00 71.06 211 TRP A CA 1
ATOM 1526 C C . TRP A 1 211 ? -8.776 10.159 15.332 1.00 71.06 211 TRP A C 1
ATOM 1528 O O . TRP A 1 211 ? -8.967 10.411 16.521 1.00 71.06 211 TRP A O 1
ATOM 1538 N N . ARG A 1 212 ? -9.767 10.170 14.433 1.00 73.88 212 ARG A N 1
ATOM 1539 C CA . ARG A 1 212 ? -11.159 10.498 14.769 1.00 73.88 212 ARG A CA 1
ATOM 1540 C C . ARG A 1 212 ? -11.783 9.480 15.706 1.00 73.88 212 ARG A C 1
ATOM 1542 O O . ARG A 1 212 ? -12.493 9.885 16.622 1.00 73.88 212 ARG A O 1
ATOM 1549 N N . THR A 1 213 ? -11.484 8.196 15.523 1.00 70.75 213 THR A N 1
ATOM 1550 C CA . THR A 1 213 ? -12.044 7.158 16.387 1.00 70.75 213 THR A CA 1
ATOM 1551 C C . THR A 1 213 ? -11.491 7.191 17.806 1.00 70.75 213 THR A C 1
ATOM 1553 O O . THR A 1 213 ? -12.131 6.754 18.755 1.00 70.75 213 THR A O 1
ATOM 1556 N N . GLY A 1 214 ? -10.292 7.746 17.968 1.00 56.28 214 GLY A N 1
ATOM 1557 C CA . GLY A 1 214 ? -9.619 7.828 19.253 1.00 56.28 214 GLY A CA 1
ATOM 1558 C C . GLY A 1 214 ? -9.807 9.139 20.026 1.00 56.28 214 GLY A C 1
ATOM 1559 O O . GLY A 1 214 ? -9.248 9.270 21.111 1.00 56.28 214 GLY A O 1
ATOM 1560 N N . GLY A 1 215 ? -10.534 10.117 19.476 1.00 47.97 215 GLY A N 1
ATOM 1561 C CA . GLY A 1 215 ? -10.782 11.423 20.105 1.00 47.97 215 GLY A CA 1
ATOM 1562 C C . GLY A 1 215 ? -12.145 11.560 20.793 1.00 47.97 215 GLY A C 1
ATOM 1563 O O . GLY A 1 215 ? -12.442 12.614 21.342 1.00 47.97 215 GLY A O 1
ATOM 1564 N N . ALA A 1 216 ? -12.990 10.526 20.759 1.00 45.66 216 ALA A N 1
ATOM 1565 C CA . ALA A 1 216 ? -14.366 10.589 21.260 1.00 45.66 216 ALA A CA 1
ATOM 1566 C C . ALA A 1 216 ? -14.505 10.467 22.796 1.00 45.66 216 ALA A C 1
ATOM 1568 O O . ALA A 1 216 ? -15.621 10.373 23.296 1.00 45.66 216 ALA A O 1
ATOM 1569 N N . THR A 1 217 ? -13.404 10.474 23.553 1.00 44.56 217 THR A N 1
ATOM 1570 C CA . THR A 1 217 ? -13.382 10.320 25.022 1.00 44.56 217 THR A CA 1
ATOM 1571 C C . THR A 1 217 ? -13.156 11.623 25.795 1.00 44.56 217 THR A C 1
ATOM 1573 O O . THR A 1 217 ? -12.780 11.579 26.962 1.00 44.56 217 THR A O 1
ATOM 1576 N N . ILE A 1 218 ? -13.415 12.793 25.201 1.00 42.88 218 ILE A N 1
ATOM 1577 C CA . ILE A 1 218 ? -13.474 14.053 25.960 1.00 42.88 218 ILE A CA 1
ATOM 1578 C C . ILE A 1 218 ? -14.818 14.735 25.698 1.00 42.88 218 ILE A C 1
ATOM 1580 O O . ILE A 1 218 ? -14.931 15.634 24.870 1.00 42.88 218 ILE A O 1
ATOM 1584 N N . SER A 1 219 ? -15.845 14.287 26.417 1.00 31.00 219 SER A N 1
ATOM 1585 C CA . SER A 1 219 ? -16.987 15.131 26.763 1.00 31.00 219 SER A CA 1
ATOM 1586 C C . SER A 1 219 ? -16.904 15.366 28.270 1.00 31.00 219 SER A C 1
ATOM 1588 O O . SER A 1 219 ? -17.042 14.393 29.012 1.00 31.00 219 SER A O 1
ATOM 1590 N N . PRO A 1 220 ? -16.643 16.596 28.746 1.00 37.41 220 PRO A N 1
ATOM 1591 C CA . PRO A 1 220 ? -16.856 16.914 30.147 1.00 37.41 220 PRO A CA 1
ATOM 1592 C C . PRO A 1 220 ? -18.370 16.920 30.379 1.00 37.41 220 PRO A C 1
ATOM 1594 O O . PRO A 1 220 ? -19.084 17.749 29.815 1.00 37.41 220 PRO A O 1
ATOM 1597 N N . SER A 1 221 ? -18.858 15.932 31.124 1.00 37.19 221 SER A N 1
ATOM 1598 C CA . SER A 1 221 ? -20.111 16.050 31.874 1.00 37.19 221 SER A CA 1
ATOM 1599 C C . SER A 1 221 ? -19.873 16.905 33.108 1.00 37.19 221 SER A C 1
ATOM 1601 O O . SER A 1 221 ? -18.857 16.611 33.783 1.00 37.19 221 SER A O 1
#